Protein AF-A0A950SPH2-F1 (afdb_monomer)

Radius of gyration: 18.75 Å; Cα contacts (8 Å, |Δi|>4): 250; chains: 1; bounding box: 46×31×50 Å

Foldseek 3Di:
DDDDDQDLVVLLVVQQVVLVPDDLPDAAEDQHDQDALQSSCVPPPRSQRYWYFHFDDFVQDTATDIGDHPNHHPVNSVVVVVVCVVVVRHDPDPPCLDDPQLVQLRCWLVNVFVSQCVPCCPPHPDNTDDPLSVVCVVVVQGHPVSCHHVDNNNVVVSVVSSVVVVVVVVVVVVPDD

Structure (mmCIF, N/CA/C/O backbone):
data_AF-A0A950SPH2-F1
#
_entry.id   AF-A0A950SPH2-F1
#
loop_
_atom_site.group_PDB
_atom_site.id
_atom_site.type_symbol
_atom_site.label_atom_id
_atom_site.label_alt_id
_atom_site.label_comp_id
_atom_site.label_asym_id
_atom_site.label_entity_id
_atom_site.label_seq_id
_atom_site.pdbx_PDB_ins_code
_atom_site.Cartn_x
_atom_site.Cartn_y
_atom_site.Cartn_z
_atom_site.occupancy
_atom_site.B_iso_or_equiv
_atom_site.auth_seq_id
_atom_site.auth_comp_id
_atom_site.auth_asym_id
_atom_site.auth_atom_id
_atom_site.pdbx_PDB_model_num
ATOM 1 N N . MET A 1 1 ? -5.129 -9.807 8.102 1.00 87.94 1 MET A N 1
ATOM 2 C CA . MET A 1 1 ? -4.601 -9.046 6.952 1.00 87.94 1 MET A CA 1
ATOM 3 C C . MET A 1 1 ? -5.339 -9.491 5.705 1.00 87.94 1 MET A C 1
ATOM 5 O O . MET A 1 1 ? -5.462 -10.689 5.483 1.00 87.94 1 MET A O 1
ATOM 9 N N . GLU A 1 2 ? -5.871 -8.539 4.954 1.00 91.94 2 GLU A N 1
ATOM 10 C CA . GLU A 1 2 ? -6.575 -8.733 3.689 1.00 91.94 2 GLU A CA 1
ATOM 11 C C . GLU A 1 2 ? -5.582 -8.556 2.527 1.00 91.94 2 GLU A C 1
ATOM 13 O O . GLU A 1 2 ? -4.807 -7.600 2.516 1.00 91.94 2 GLU A O 1
ATOM 18 N N . CYS A 1 3 ? -5.580 -9.510 1.590 1.00 92.62 3 CYS A N 1
ATOM 19 C CA . CYS A 1 3 ? -4.724 -9.529 0.396 1.00 92.62 3 CYS A CA 1
ATOM 20 C C . CYS A 1 3 ? -5.463 -10.181 -0.796 1.00 92.62 3 CYS A C 1
ATOM 22 O O . CYS A 1 3 ? -4.943 -11.048 -1.497 1.00 92.62 3 CYS A O 1
ATOM 24 N N . VAL A 1 4 ? -6.743 -9.841 -0.962 1.00 92.88 4 VAL A N 1
ATOM 25 C CA . VAL A 1 4 ? -7.547 -10.188 -2.136 1.00 92.88 4 VAL A CA 1
ATOM 26 C C . VAL A 1 4 ? -7.207 -9.267 -3.313 1.00 92.88 4 VAL A C 1
ATOM 28 O O . VAL A 1 4 ? -6.399 -8.346 -3.189 1.00 92.88 4 VAL A O 1
ATOM 31 N N . ILE A 1 5 ? -7.830 -9.532 -4.465 1.00 92.25 5 ILE A N 1
ATOM 32 C CA . ILE A 1 5 ? -7.635 -8.774 -5.706 1.00 92.25 5 ILE A CA 1
ATOM 33 C C . ILE A 1 5 ? -7.753 -7.257 -5.493 1.00 92.25 5 ILE A C 1
ATOM 35 O O . ILE A 1 5 ? -8.568 -6.800 -4.690 1.00 92.25 5 ILE A O 1
ATOM 39 N N . GLU A 1 6 ? -6.950 -6.488 -6.233 1.00 92.00 6 GLU A N 1
ATOM 40 C CA . GLU A 1 6 ? -6.859 -5.025 -6.135 1.00 92.00 6 GLU A CA 1
ATOM 41 C C . GLU A 1 6 ? -8.072 -4.325 -6.777 1.00 92.00 6 GLU A C 1
ATOM 43 O O . GLU A 1 6 ? -7.969 -3.607 -7.768 1.00 92.00 6 GLU A O 1
ATOM 48 N N . ASP A 1 7 ? -9.252 -4.575 -6.210 1.00 94.00 7 ASP A N 1
ATOM 49 C CA . ASP A 1 7 ? -10.524 -3.960 -6.570 1.00 94.00 7 ASP A CA 1
ATOM 50 C C . ASP A 1 7 ? -11.207 -3.415 -5.309 1.00 94.00 7 ASP A C 1
ATOM 52 O O . ASP A 1 7 ? -11.414 -4.129 -4.322 1.00 94.00 7 ASP A O 1
ATOM 56 N N . ALA A 1 8 ? -11.576 -2.133 -5.339 1.00 92.81 8 ALA A N 1
ATOM 57 C CA . ALA A 1 8 ? -12.137 -1.454 -4.176 1.00 92.81 8 ALA A CA 1
ATOM 58 C C . ALA A 1 8 ? -13.486 -2.035 -3.729 1.00 92.81 8 ALA A C 1
ATOM 60 O O . ALA A 1 8 ? -13.747 -2.103 -2.530 1.00 92.81 8 ALA A O 1
ATOM 61 N N . ALA A 1 9 ? -14.344 -2.459 -4.662 1.00 94.00 9 ALA A N 1
ATOM 62 C CA . ALA A 1 9 ? -15.645 -3.019 -4.317 1.00 94.00 9 ALA A CA 1
ATOM 63 C C . ALA A 1 9 ? -15.490 -4.400 -3.669 1.00 94.00 9 ALA A C 1
ATOM 65 O O . ALA A 1 9 ? -16.140 -4.674 -2.657 1.00 94.00 9 ALA A O 1
ATOM 66 N N . VAL A 1 10 ? -14.593 -5.232 -4.210 1.00 95.88 10 VAL A N 1
ATOM 67 C CA . VAL A 1 10 ? -14.283 -6.555 -3.653 1.00 95.88 10 VAL A CA 1
ATOM 68 C C . VAL A 1 10 ? -13.668 -6.426 -2.259 1.00 95.88 10 VAL A C 1
ATOM 70 O O . VAL A 1 10 ? -14.148 -7.067 -1.324 1.00 95.88 10 VAL A O 1
ATOM 73 N N . LYS A 1 11 ? -12.668 -5.555 -2.074 1.00 95.75 11 LYS A N 1
ATOM 74 C CA . LYS A 1 11 ? -12.027 -5.342 -0.766 1.00 95.75 11 LYS A CA 1
ATOM 75 C C . LYS A 1 11 ? -12.982 -4.757 0.271 1.00 95.75 11 LYS A C 1
ATOM 77 O O . LYS A 1 11 ? -13.067 -5.281 1.378 1.00 95.75 11 LYS A O 1
ATOM 82 N N . SER A 1 12 ? -13.760 -3.728 -0.074 1.00 95.81 12 SER A N 1
ATOM 83 C CA . SER A 1 12 ? -14.763 -3.171 0.846 1.00 95.81 12 SER A CA 1
ATOM 84 C C . SER A 1 12 ? -15.826 -4.196 1.247 1.00 95.81 12 SER A C 1
ATOM 86 O O . SER A 1 12 ? -16.276 -4.191 2.391 1.00 95.81 12 SER A O 1
ATOM 88 N N . ALA A 1 13 ? -16.242 -5.080 0.332 1.00 95.50 13 ALA A N 1
ATOM 89 C CA . ALA A 1 13 ? -17.143 -6.178 0.674 1.00 95.50 13 ALA A CA 1
ATOM 90 C C . ALA A 1 13 ? -16.474 -7.181 1.624 1.00 95.50 13 ALA A C 1
ATOM 92 O O . ALA A 1 13 ? -17.063 -7.515 2.650 1.00 95.50 13 ALA A O 1
ATOM 93 N N . CYS A 1 14 ? -15.227 -7.563 1.335 1.00 95.81 14 CYS A N 1
ATOM 94 C CA . CYS A 1 14 ? -14.426 -8.446 2.178 1.00 95.81 14 CYS A CA 1
ATOM 95 C C . CYS A 1 14 ? -14.303 -7.910 3.613 1.00 95.81 14 CYS A C 1
ATOM 97 O O . CYS A 1 14 ? -14.499 -8.665 4.561 1.00 95.81 14 CYS A O 1
ATOM 99 N N . TYR A 1 15 ? -14.080 -6.605 3.800 1.00 96.00 15 TYR A N 1
ATOM 100 C CA . TYR A 1 15 ? -14.017 -6.018 5.142 1.00 96.00 15 TYR A CA 1
ATOM 101 C C . TYR A 1 15 ? -15.322 -6.130 5.924 1.00 96.00 15 TYR A C 1
ATOM 103 O O . TYR A 1 15 ? -15.272 -6.463 7.103 1.00 96.00 15 TYR A O 1
ATOM 111 N N . ARG A 1 16 ? -16.479 -5.916 5.286 1.00 93.75 16 ARG A N 1
ATOM 112 C CA . ARG A 1 16 ? -17.781 -6.092 5.953 1.00 93.75 16 ARG A CA 1
ATOM 113 C C . ARG A 1 16 ? -18.035 -7.546 6.342 1.00 93.75 16 ARG A C 1
ATOM 115 O O . ARG A 1 16 ? -18.593 -7.812 7.400 1.00 93.75 16 ARG A O 1
ATOM 122 N N . GLU A 1 17 ? -17.635 -8.484 5.487 1.00 95.06 17 GLU A N 1
ATOM 123 C CA . GLU A 1 17 ? -17.760 -9.916 5.769 1.00 95.06 17 GLU A CA 1
ATOM 124 C C . GLU A 1 17 ? -16.845 -10.349 6.917 1.00 95.06 17 GLU A C 1
ATOM 126 O O . GLU A 1 17 ? -17.283 -11.084 7.799 1.00 95.06 17 GLU A O 1
ATOM 131 N N . ILE A 1 18 ? -15.599 -9.863 6.937 1.00 94.50 18 ILE A N 1
ATOM 132 C CA . ILE A 1 18 ? -14.650 -10.132 8.022 1.00 94.50 18 ILE A CA 1
ATOM 133 C C . ILE A 1 18 ? -15.161 -9.526 9.331 1.00 94.50 18 ILE A C 1
ATOM 135 O O . ILE A 1 18 ? -15.207 -10.226 10.337 1.00 94.50 18 ILE A O 1
ATOM 139 N N . GLU A 1 19 ? -15.571 -8.257 9.323 1.00 94.19 19 GLU A N 1
ATOM 140 C CA . GLU A 1 19 ? -16.074 -7.543 10.503 1.00 94.19 19 GLU A CA 1
ATOM 141 C C . GLU A 1 19 ? -17.265 -8.258 11.155 1.00 94.19 19 GLU A C 1
ATOM 143 O O . GLU A 1 19 ? -17.364 -8.287 12.375 1.00 94.19 19 GLU A O 1
ATOM 148 N N . ALA A 1 20 ? -18.114 -8.922 10.365 1.00 93.38 20 ALA A N 1
ATOM 149 C CA . ALA A 1 20 ? -19.243 -9.691 10.880 1.00 93.38 20 ALA A CA 1
ATOM 150 C C . ALA A 1 20 ? -18.849 -10.965 11.658 1.00 93.38 20 ALA A C 1
ATOM 152 O O . ALA A 1 20 ? -19.703 -11.547 12.331 1.00 93.38 20 ALA A O 1
ATOM 153 N N . VAL A 1 21 ? -17.600 -11.434 11.545 1.00 96.12 21 VAL A N 1
ATOM 154 C CA . VAL A 1 21 ? -17.150 -12.709 12.136 1.00 96.12 21 VAL A CA 1
ATOM 155 C C . VAL A 1 21 ? -15.968 -12.581 13.099 1.00 96.12 21 VAL A C 1
ATOM 157 O O . VAL A 1 21 ? -15.631 -13.560 13.765 1.00 96.12 21 VAL A O 1
ATOM 160 N N . VAL A 1 22 ? -15.333 -11.410 13.192 1.00 96.19 22 VAL A N 1
ATOM 161 C CA . VAL A 1 22 ? -14.233 -11.148 14.134 1.00 96.19 22 VAL A CA 1
ATOM 162 C C . VAL A 1 22 ? -14.694 -10.254 15.287 1.00 96.19 22 VAL A C 1
ATOM 164 O O . VAL A 1 22 ? -15.629 -9.480 15.131 1.00 96.19 22 VAL A O 1
ATOM 167 N N . GLY A 1 23 ? -14.021 -10.335 16.440 1.00 94.94 23 GLY A N 1
ATOM 168 C CA . GLY A 1 23 ? -14.303 -9.456 17.583 1.00 94.94 23 GLY A CA 1
ATOM 169 C C . GLY A 1 23 ? -14.018 -7.982 17.285 1.00 94.94 23 GLY A C 1
ATOM 170 O O . GLY A 1 23 ? -13.224 -7.674 16.388 1.00 94.94 23 GLY A O 1
ATOM 171 N N . ASP A 1 24 ? -14.648 -7.080 18.041 1.00 93.00 24 ASP A N 1
ATOM 172 C CA . ASP A 1 24 ? -14.577 -5.623 17.847 1.00 93.00 24 ASP A CA 1
ATOM 173 C C . ASP A 1 24 ? -13.159 -5.062 18.048 1.00 93.00 24 ASP A C 1
ATOM 175 O O . ASP A 1 24 ? -12.792 -4.049 17.462 1.00 93.00 24 ASP A O 1
ATOM 179 N N . GLU A 1 25 ? -12.325 -5.766 18.810 1.00 90.75 25 GLU A N 1
ATOM 180 C CA . GLU A 1 25 ? -10.934 -5.414 19.103 1.00 90.75 25 GLU A CA 1
ATOM 181 C C . GLU A 1 25 ? -9.906 -5.847 18.037 1.00 90.75 25 GLU A C 1
ATOM 183 O O . GLU A 1 25 ? -8.737 -5.464 18.110 1.00 90.75 25 GLU A O 1
ATOM 188 N N . VAL A 1 26 ? -10.287 -6.662 17.046 1.00 94.75 26 VAL A N 1
ATOM 189 C CA . VAL A 1 26 ? -9.318 -7.243 16.094 1.00 94.75 26 VAL A CA 1
ATOM 190 C C . VAL A 1 26 ? -8.882 -6.212 15.044 1.00 94.75 26 VAL A C 1
ATOM 192 O O . VAL A 1 26 ? -9.692 -5.757 14.245 1.00 94.75 26 VAL A O 1
ATOM 195 N N . LEU A 1 27 ? -7.598 -5.875 14.940 1.00 94.75 27 LEU A N 1
ATOM 196 C CA . LEU A 1 27 ? -7.147 -4.950 13.889 1.00 94.75 27 LEU A CA 1
ATOM 197 C C . LEU A 1 27 ? -7.316 -5.537 12.479 1.00 94.75 27 LEU A C 1
ATOM 199 O O . LEU A 1 27 ? -7.031 -6.711 12.227 1.00 94.75 27 LEU A O 1
ATOM 203 N N . LEU A 1 28 ? -7.753 -4.697 11.539 1.00 96.19 28 LEU A N 1
ATOM 204 C CA . LEU A 1 28 ? -8.010 -5.081 10.153 1.00 96.19 28 LEU A CA 1
ATOM 205 C C . LEU A 1 28 ? -7.017 -4.394 9.217 1.00 96.19 28 LEU A C 1
ATOM 207 O O . LEU A 1 28 ? -7.131 -3.216 8.897 1.00 96.19 28 LEU A O 1
ATOM 211 N N . TRP A 1 29 ? -6.021 -5.156 8.774 1.00 94.88 29 TRP A N 1
ATOM 212 C CA . TRP A 1 29 ? -4.966 -4.658 7.891 1.00 94.88 29 TRP A CA 1
ATOM 213 C C . TRP A 1 29 ? -5.283 -4.885 6.414 1.00 94.88 29 TRP A C 1
ATOM 215 O O . TRP A 1 29 ? -5.743 -5.976 6.065 1.00 94.88 29 TRP A O 1
ATOM 225 N N . SER A 1 30 ? -4.982 -3.910 5.553 1.00 93.12 30 SER A N 1
ATOM 226 C CA . SER A 1 30 ? -4.967 -4.073 4.088 1.00 93.12 30 SER A CA 1
ATOM 227 C C . SER A 1 30 ? -3.549 -4.141 3.546 1.00 93.12 30 SER A C 1
ATOM 229 O O . SER A 1 30 ? -2.726 -3.307 3.909 1.00 93.12 30 SER A O 1
ATOM 231 N N . ALA A 1 31 ? -3.293 -5.069 2.626 1.00 89.94 31 ALA A N 1
ATOM 232 C CA . ALA A 1 31 ? -2.072 -5.108 1.822 1.00 89.94 31 ALA A CA 1
ATOM 233 C C . ALA A 1 31 ? -2.186 -4.306 0.507 1.00 89.94 31 ALA A C 1
ATOM 235 O O . ALA A 1 31 ? -1.403 -4.540 -0.409 1.00 89.94 31 ALA A O 1
ATOM 236 N N . THR A 1 32 ? -3.193 -3.433 0.370 1.00 90.06 32 THR A N 1
ATOM 237 C CA . THR A 1 32 ? -3.414 -2.637 -0.850 1.00 90.06 32 THR A CA 1
ATOM 238 C C . THR A 1 32 ? -2.213 -1.753 -1.187 1.00 90.06 32 THR A C 1
ATOM 240 O O . THR A 1 32 ? -1.577 -1.182 -0.300 1.00 90.06 32 THR A O 1
ATOM 243 N N . SER A 1 33 ? -1.928 -1.623 -2.481 1.00 86.31 33 SER A N 1
ATOM 244 C CA . SER A 1 33 ? -0.847 -0.786 -3.003 1.00 86.31 33 SER A CA 1
ATOM 245 C C . SER A 1 33 ? -1.334 0.578 -3.488 1.00 86.31 33 SER A C 1
ATOM 247 O O . SER A 1 33 ? -0.531 1.505 -3.567 1.00 86.31 33 SER A O 1
ATOM 249 N N . ASN A 1 34 ? -2.614 0.721 -3.858 1.00 85.25 34 ASN A N 1
ATOM 250 C CA . ASN A 1 34 ? -3.115 1.960 -4.467 1.00 85.25 34 ASN A CA 1
ATOM 251 C C . ASN A 1 34 ? -4.496 2.431 -3.978 1.00 85.25 34 ASN A C 1
ATOM 253 O O . ASN A 1 34 ? -4.928 3.514 -4.378 1.00 85.25 34 ASN A O 1
ATOM 257 N N . LEU A 1 35 ? -5.193 1.677 -3.121 1.00 91.12 35 LEU A N 1
ATOM 258 C CA . LEU A 1 35 ? -6.524 2.056 -2.646 1.00 91.12 35 LEU A CA 1
ATOM 259 C C . LEU A 1 35 ? -6.440 2.704 -1.257 1.00 91.12 35 LEU A C 1
ATOM 261 O O . LEU A 1 35 ? -5.931 2.098 -0.316 1.00 91.12 35 LEU A O 1
ATOM 265 N N . PRO A 1 36 ? -6.979 3.921 -1.070 1.00 91.94 36 PRO A N 1
ATOM 266 C CA . PRO A 1 36 ? -6.939 4.574 0.230 1.00 91.94 36 PRO A CA 1
ATOM 267 C C . PRO A 1 36 ? -7.833 3.839 1.235 1.00 91.94 36 PRO A C 1
ATOM 269 O O . PRO A 1 36 ? -9.001 3.556 0.943 1.00 91.94 36 PRO A O 1
ATOM 272 N N . MET A 1 37 ? -7.333 3.616 2.458 1.00 94.69 37 MET A N 1
ATOM 273 C CA . MET A 1 37 ? -8.111 2.966 3.525 1.00 94.69 37 MET A CA 1
ATOM 274 C C . MET A 1 37 ? -9.430 3.691 3.801 1.00 94.69 37 MET A C 1
ATOM 276 O O . MET A 1 37 ? -10.438 3.043 4.057 1.00 94.69 37 MET A O 1
ATOM 280 N N . THR A 1 38 ? -9.463 5.023 3.666 1.00 93.12 38 THR A N 1
ATOM 281 C CA . THR A 1 38 ? -10.690 5.832 3.768 1.00 93.12 38 THR A CA 1
ATOM 282 C C . THR A 1 38 ? -11.806 5.318 2.855 1.00 93.12 38 THR A C 1
ATOM 284 O O . THR A 1 38 ? -12.958 5.238 3.273 1.00 93.12 38 THR A O 1
ATOM 287 N N . ARG A 1 39 ? -11.476 4.920 1.618 1.00 94.38 39 ARG A N 1
ATOM 288 C CA . ARG A 1 39 ? -12.445 4.363 0.664 1.00 94.38 39 ARG A CA 1
ATOM 289 C C . ARG A 1 39 ? -12.819 2.933 1.032 1.00 94.38 39 ARG A C 1
ATOM 291 O O . ARG A 1 39 ? -13.997 2.590 1.006 1.00 94.38 39 ARG A O 1
ATOM 298 N N . LEU A 1 40 ? -11.826 2.117 1.381 1.00 95.94 40 LEU A N 1
ATOM 299 C CA . LEU A 1 40 ? -12.034 0.708 1.708 1.00 95.94 40 LEU A CA 1
ATOM 300 C C . LEU A 1 40 ? -12.924 0.535 2.949 1.00 95.94 40 LEU A C 1
ATOM 302 O O . LEU A 1 40 ? -13.832 -0.298 2.935 1.00 95.94 40 LEU A O 1
ATOM 306 N N . ALA A 1 41 ? -12.711 1.373 3.967 1.00 95.75 41 ALA A N 1
ATOM 307 C CA . ALA A 1 41 ? -13.393 1.333 5.256 1.00 95.75 41 ALA A CA 1
ATOM 308 C C . ALA A 1 41 ? -14.722 2.105 5.302 1.00 95.75 41 ALA A C 1
ATOM 310 O O . ALA A 1 41 ? -15.415 2.062 6.315 1.00 95.75 41 ALA A O 1
ATOM 311 N N . ALA A 1 42 ? -15.115 2.802 4.230 1.00 93.88 42 ALA A N 1
ATOM 312 C CA . ALA A 1 42 ? -16.290 3.681 4.232 1.00 93.88 42 ALA A CA 1
ATOM 313 C C . ALA A 1 42 ? -17.604 2.976 4.631 1.00 93.88 42 ALA A C 1
ATOM 315 O O . ALA A 1 42 ? -18.516 3.618 5.147 1.00 93.88 42 ALA A O 1
ATOM 316 N N . GLY A 1 43 ? -17.704 1.666 4.380 1.00 92.56 43 GLY A N 1
ATOM 317 C CA . GLY A 1 43 ? -18.873 0.844 4.705 1.00 92.56 43 GLY A CA 1
ATOM 318 C C . GLY A 1 43 ? -18.719 -0.061 5.930 1.00 92.56 43 GLY A C 1
ATOM 319 O O . GLY A 1 43 ? -19.568 -0.931 6.103 1.00 92.56 43 GLY A O 1
ATOM 320 N N . MET A 1 44 ? -17.645 0.086 6.710 1.00 95.38 44 MET A N 1
ATOM 321 C CA . MET A 1 44 ? -17.419 -0.682 7.941 1.00 95.38 44 MET A CA 1
ATOM 322 C C . MET A 1 44 ? -18.211 -0.085 9.112 1.00 95.38 44 MET A C 1
ATOM 324 O O . MET A 1 44 ? -18.428 1.129 9.167 1.00 95.38 44 MET A O 1
ATOM 328 N N . ALA A 1 45 ? -18.618 -0.928 10.059 1.00 94.75 45 ALA A N 1
ATOM 329 C CA . ALA A 1 45 ? -19.207 -0.506 11.326 1.00 94.75 45 ALA A CA 1
ATOM 330 C C . ALA A 1 45 ? -18.161 0.170 12.230 1.00 94.75 45 ALA A C 1
ATOM 332 O O . ALA A 1 45 ? -18.447 1.210 12.826 1.00 94.75 45 ALA A O 1
ATOM 333 N N . HIS A 1 46 ? -16.941 -0.369 12.239 1.00 95.81 46 HIS A N 1
ATOM 334 C CA . HIS A 1 46 ? -15.802 0.046 13.054 1.00 95.81 46 HIS A CA 1
ATOM 335 C C . HIS A 1 46 ? -14.579 0.354 12.171 1.00 95.81 46 HIS A C 1
ATOM 337 O O . HIS A 1 46 ? -13.600 -0.394 12.150 1.00 95.81 46 HIS A O 1
ATOM 343 N N . PRO A 1 47 ? -14.589 1.438 11.378 1.00 96.44 47 PRO A N 1
ATOM 344 C CA . PRO A 1 47 ? -13.459 1.783 10.512 1.00 96.44 47 PRO A CA 1
ATOM 345 C C . PRO A 1 47 ? -12.204 2.246 11.275 1.00 96.44 47 PRO A C 1
ATOM 347 O O . PRO A 1 47 ? -11.114 2.251 10.709 1.00 96.44 47 PRO A O 1
ATOM 350 N N . GLU A 1 48 ? -12.320 2.610 12.553 1.00 97.31 48 GLU A N 1
ATOM 351 C CA . GLU A 1 48 ? -11.216 3.082 13.400 1.00 97.31 48 GLU A CA 1
ATOM 352 C C . GLU A 1 48 ? -10.099 2.056 13.640 1.00 97.31 48 GLU A C 1
ATOM 354 O O . GLU A 1 48 ? -8.956 2.429 13.910 1.00 97.31 48 GLU A O 1
ATOM 359 N N . ARG A 1 49 ? -10.411 0.770 13.479 1.00 95.94 49 ARG A N 1
ATOM 360 C CA . ARG A 1 49 ? -9.504 -0.387 13.625 1.00 95.94 49 ARG A CA 1
ATOM 361 C C . ARG A 1 49 ? -8.919 -0.881 12.304 1.00 95.94 49 ARG A C 1
ATOM 363 O O . ARG A 1 49 ? -8.236 -1.907 12.279 1.00 95.94 49 ARG A O 1
ATOM 370 N N . ALA A 1 50 ? -9.201 -0.182 11.207 1.00 96.81 50 ALA A N 1
ATOM 371 C CA . ALA A 1 50 ? -8.739 -0.548 9.880 1.00 96.81 50 ALA A CA 1
ATOM 372 C C . ALA A 1 50 ? -7.569 0.342 9.435 1.00 96.81 50 ALA A C 1
ATOM 374 O O . ALA A 1 50 ? -7.619 1.562 9.599 1.00 96.81 50 ALA A O 1
ATOM 375 N N . VAL A 1 51 ? -6.510 -0.248 8.878 1.00 94.56 51 VAL A N 1
ATOM 376 C CA . VAL A 1 51 ? -5.285 0.466 8.469 1.00 94.56 51 VAL A CA 1
ATOM 377 C C . VAL A 1 51 ? -4.608 -0.247 7.296 1.00 94.56 51 VAL A C 1
ATOM 379 O O . VAL A 1 51 ? -4.697 -1.471 7.175 1.00 94.56 51 VAL A O 1
ATOM 382 N N . VAL A 1 52 ? -3.927 0.489 6.417 1.00 93.00 52 VAL A N 1
ATOM 383 C CA . VAL A 1 52 ? -3.070 -0.143 5.402 1.00 93.00 52 VAL A CA 1
ATOM 384 C C . VAL A 1 52 ? -1.744 -0.523 6.041 1.00 93.00 52 VAL A C 1
ATOM 386 O O . VAL A 1 52 ? -1.116 0.294 6.709 1.00 93.00 52 VAL A O 1
ATOM 389 N N . VAL A 1 53 ? -1.322 -1.757 5.794 1.00 88.69 53 VAL A N 1
ATOM 390 C CA . VAL A 1 53 ? -0.005 -2.291 6.127 1.00 88.69 53 VAL A CA 1
ATOM 391 C C . VAL A 1 53 ? 0.561 -2.839 4.825 1.00 88.69 53 VAL A C 1
ATOM 393 O O . VAL A 1 53 ? 0.325 -3.991 4.463 1.00 88.69 53 VAL A O 1
ATOM 396 N N . HIS A 1 54 ? 1.235 -1.970 4.079 1.00 85.69 54 HIS A N 1
ATOM 397 C CA . HIS A 1 54 ? 1.709 -2.240 2.730 1.00 85.69 54 HIS A CA 1
ATOM 398 C C . HIS A 1 54 ? 3.173 -2.701 2.778 1.00 85.69 54 HIS A C 1
ATOM 400 O O . HIS A 1 54 ? 4.069 -1.896 3.046 1.00 85.69 54 HIS A O 1
ATOM 406 N N . PRO A 1 55 ? 3.451 -4.000 2.558 1.00 74.62 55 PRO A N 1
ATOM 407 C CA . PRO A 1 55 ? 4.818 -4.486 2.477 1.00 74.62 55 PRO A CA 1
ATOM 408 C C . PRO A 1 55 ? 5.432 -4.041 1.148 1.00 74.62 55 PRO A C 1
ATOM 410 O O . PRO A 1 55 ? 5.075 -4.547 0.085 1.00 74.62 55 PRO A O 1
ATOM 413 N N . VAL A 1 56 ? 6.390 -3.120 1.205 1.00 68.44 56 VAL A N 1
ATOM 414 C CA . VAL A 1 56 ? 7.159 -2.712 0.031 1.00 68.44 56 VAL A CA 1
ATOM 415 C C . VAL A 1 56 ? 8.341 -3.658 -0.102 1.00 68.44 56 VAL A C 1
ATOM 417 O O . VAL A 1 56 ? 9.311 -3.587 0.653 1.00 68.44 56 VAL A O 1
ATOM 420 N N . GLN A 1 57 ? 8.248 -4.562 -1.074 1.00 58.81 57 GLN A N 1
ATOM 421 C CA . GLN A 1 57 ? 9.337 -5.457 -1.444 1.00 58.81 57 GLN A CA 1
ATOM 422 C C . GLN A 1 57 ? 9.971 -4.967 -2.742 1.00 58.81 57 GLN A C 1
ATOM 424 O O . GLN A 1 57 ? 9.487 -5.244 -3.838 1.00 58.81 57 GLN A O 1
ATOM 429 N N . THR A 1 58 ? 11.089 -4.257 -2.623 1.00 57.03 58 THR A N 1
ATOM 430 C CA . THR A 1 58 ? 12.032 -4.141 -3.743 1.00 57.03 58 THR A CA 1
ATOM 431 C C . THR A 1 58 ? 13.181 -5.115 -3.508 1.00 57.03 58 THR A C 1
ATOM 433 O O . THR A 1 58 ? 13.382 -5.579 -2.388 1.00 57.03 58 THR A O 1
ATOM 436 N N . GLN A 1 59 ? 13.962 -5.427 -4.546 1.00 44.66 59 GLN A N 1
ATOM 437 C CA . GLN A 1 59 ? 15.089 -6.374 -4.457 1.00 44.66 59 GLN A CA 1
ATOM 438 C C . GLN A 1 59 ? 16.126 -6.032 -3.365 1.00 44.66 59 GLN A C 1
ATOM 440 O O . GLN A 1 59 ? 16.991 -6.850 -3.068 1.00 44.66 59 GLN A O 1
ATOM 445 N N . LEU A 1 60 ? 16.049 -4.835 -2.781 1.00 50.09 60 LEU A N 1
ATOM 446 C CA . LEU A 1 60 ? 17.033 -4.280 -1.861 1.00 50.09 60 LEU A CA 1
ATOM 447 C C . LEU A 1 60 ? 16.453 -3.714 -0.568 1.00 50.09 60 LEU A C 1
ATOM 449 O O . LEU A 1 60 ? 17.175 -3.578 0.416 1.00 50.09 60 LEU A O 1
ATOM 453 N N . ILE A 1 61 ? 15.179 -3.329 -0.583 1.00 53.22 61 ILE A N 1
ATOM 454 C CA . ILE A 1 61 ? 14.528 -2.658 0.533 1.00 53.22 61 ILE A CA 1
ATOM 455 C C . ILE A 1 61 ? 13.275 -3.451 0.879 1.00 53.22 61 ILE A C 1
ATOM 457 O O . ILE A 1 61 ? 12.388 -3.608 0.036 1.00 53.22 61 ILE A O 1
ATOM 461 N N . ILE A 1 62 ? 13.224 -3.910 2.128 1.00 57.72 62 ILE A N 1
ATOM 462 C CA . ILE A 1 62 ? 12.032 -4.462 2.763 1.00 57.72 62 ILE A CA 1
ATOM 463 C C . ILE A 1 62 ? 11.659 -3.480 3.869 1.00 57.72 62 ILE A C 1
ATOM 465 O O . ILE A 1 62 ? 12.361 -3.37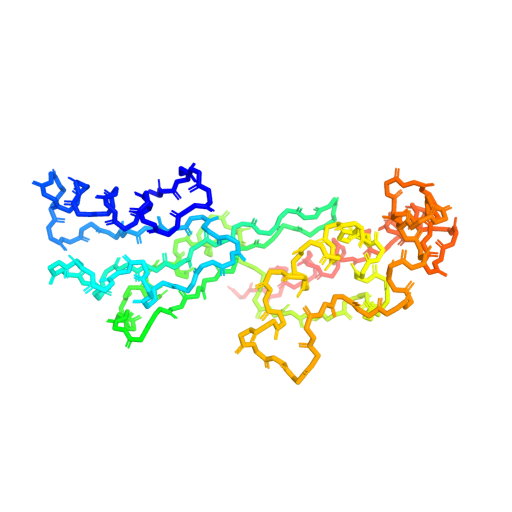9 4.872 1.00 57.72 62 ILE A O 1
ATOM 469 N N . PHE A 1 63 ? 10.584 -2.729 3.662 1.00 67.19 63 PHE A N 1
ATOM 470 C CA . PHE A 1 63 ? 9.922 -1.999 4.738 1.00 67.19 63 PHE A CA 1
ATOM 471 C C . PHE A 1 63 ? 8.420 -2.201 4.632 1.00 67.19 63 PHE A C 1
ATOM 473 O O . PHE A 1 63 ? 7.890 -2.580 3.585 1.00 67.19 63 PHE A O 1
ATOM 480 N N . VAL A 1 64 ? 7.736 -1.929 5.731 1.00 72.12 64 VAL A N 1
ATOM 481 C CA . VAL A 1 64 ? 6.282 -1.887 5.778 1.00 72.12 64 VAL A CA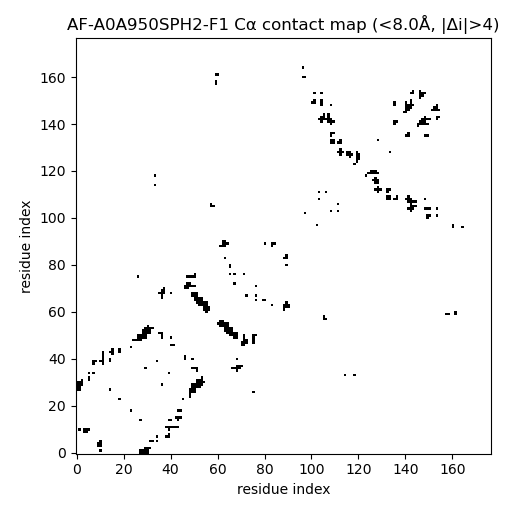 1
ATOM 482 C C . VAL A 1 64 ? 5.841 -0.437 5.895 1.00 72.12 64 VAL A C 1
ATOM 484 O O . VAL A 1 64 ? 6.292 0.295 6.774 1.00 72.12 64 VAL A O 1
ATOM 487 N N . GLU A 1 65 ? 4.981 -0.012 4.982 1.00 80.94 65 GLU A N 1
ATOM 488 C CA . GLU A 1 65 ? 4.311 1.277 5.054 1.00 80.94 65 GLU A CA 1
ATOM 489 C C . GLU A 1 65 ? 3.008 1.120 5.844 1.00 80.94 65 GLU A C 1
ATOM 491 O O . GLU A 1 65 ? 2.165 0.288 5.503 1.00 80.94 65 GLU A O 1
ATOM 496 N N . VAL A 1 66 ? 2.835 1.919 6.898 1.00 84.50 66 VAL A N 1
ATOM 497 C CA . VAL A 1 66 ? 1.591 1.975 7.676 1.00 84.50 66 VAL A CA 1
ATOM 498 C C . VAL A 1 66 ? 0.848 3.252 7.300 1.00 84.50 66 VAL A C 1
ATOM 500 O O . VAL A 1 66 ? 1.298 4.349 7.630 1.00 84.50 66 VAL A O 1
ATOM 503 N N . VAL A 1 67 ? -0.288 3.120 6.611 1.00 87.12 67 VAL A N 1
ATOM 504 C CA . VAL A 1 67 ? -1.071 4.268 6.122 1.00 87.12 67 VAL A CA 1
ATOM 505 C C . VAL A 1 67 ? -2.444 4.289 6.781 1.00 87.12 67 VAL A C 1
ATOM 507 O O . VAL A 1 67 ? -3.274 3.397 6.581 1.00 87.12 67 VAL A O 1
ATOM 510 N N . ALA A 1 68 ? -2.686 5.335 7.568 1.00 89.25 68 ALA A N 1
ATOM 511 C CA . ALA A 1 68 ? -3.969 5.588 8.208 1.00 89.25 68 ALA A CA 1
ATOM 512 C C . ALA A 1 68 ? -5.008 6.102 7.197 1.00 89.25 68 ALA A C 1
ATOM 514 O O . ALA A 1 68 ? -4.708 6.932 6.338 1.00 89.25 68 ALA A O 1
ATOM 515 N N . GLY A 1 69 ? -6.247 5.625 7.320 1.00 89.69 69 GLY A N 1
ATOM 516 C CA . GLY A 1 69 ? -7.409 6.269 6.713 1.00 89.69 69 GLY A CA 1
ATOM 517 C C . GLY A 1 69 ? -7.923 7.415 7.584 1.00 89.69 69 GLY A C 1
ATOM 518 O O . GLY A 1 69 ? -7.531 7.563 8.736 1.00 89.69 69 GLY A O 1
ATOM 519 N N . GLU A 1 70 ? -8.866 8.192 7.054 1.00 93.31 70 GLU A N 1
ATOM 520 C CA . GLU A 1 70 ? -9.436 9.371 7.732 1.00 93.31 70 GLU A CA 1
ATOM 521 C C . GLU A 1 70 ? -10.039 9.051 9.109 1.00 93.31 70 GLU A C 1
ATOM 523 O O . GLU A 1 70 ? -10.005 9.880 10.014 1.00 93.31 70 GLU A O 1
ATOM 528 N N . ARG A 1 71 ? -10.593 7.844 9.270 1.00 95.19 71 ARG A N 1
ATOM 529 C CA . ARG A 1 71 ? -11.233 7.396 10.514 1.00 95.19 71 ARG A CA 1
ATOM 530 C C . ARG A 1 71 ? -10.369 6.464 11.359 1.00 95.19 71 ARG A C 1
ATOM 532 O O . ARG A 1 71 ? -10.808 6.113 12.447 1.00 95.19 71 ARG A O 1
ATOM 539 N N . THR A 1 72 ? -9.191 6.057 10.884 1.00 96.25 72 THR A N 1
ATOM 540 C CA . THR A 1 72 ? -8.287 5.163 11.625 1.00 96.25 72 THR A CA 1
ATOM 541 C C . THR A 1 72 ? -7.841 5.837 12.924 1.00 96.25 72 THR A C 1
ATOM 543 O O . THR A 1 72 ? -7.420 6.992 12.907 1.00 96.25 72 THR A O 1
ATOM 546 N N . SER A 1 73 ? -7.921 5.132 14.055 1.00 93.88 73 SER A N 1
ATOM 547 C CA . SER A 1 73 ? -7.507 5.684 15.347 1.00 93.88 73 SER A CA 1
ATOM 548 C C . SER A 1 73 ? -5.984 5.719 15.499 1.00 93.88 73 SER A C 1
ATOM 550 O O . SER A 1 73 ? -5.258 4.874 14.966 1.00 93.88 73 SER A O 1
ATOM 552 N N . GLU A 1 74 ? -5.487 6.667 16.296 1.00 91.19 74 GLU A N 1
ATOM 553 C CA . GLU A 1 74 ? -4.067 6.726 16.672 1.00 91.19 74 GLU A CA 1
ATOM 554 C C . GLU A 1 74 ? -3.614 5.457 17.413 1.00 91.19 74 GLU A C 1
ATOM 556 O O . GLU A 1 74 ? -2.476 5.011 17.251 1.00 91.19 74 GLU A O 1
ATOM 561 N N . GLU A 1 75 ? -4.510 4.838 18.187 1.00 91.06 75 GLU A N 1
ATOM 562 C CA . GLU A 1 75 ? -4.260 3.569 18.876 1.00 91.06 75 GLU A CA 1
ATOM 563 C C . GLU A 1 75 ? -3.974 2.439 17.878 1.00 91.06 75 GLU A C 1
ATOM 565 O O . GLU A 1 75 ? -2.965 1.745 18.009 1.00 91.06 75 GLU A O 1
ATOM 570 N N . THR A 1 76 ? -4.792 2.309 16.829 1.00 92.12 76 THR A N 1
ATOM 571 C CA . THR A 1 76 ? -4.591 1.326 15.754 1.00 92.12 76 THR A CA 1
ATOM 572 C C . THR A 1 76 ? -3.235 1.500 15.079 1.00 92.12 76 THR A C 1
ATOM 574 O O . THR A 1 76 ? -2.518 0.516 14.876 1.00 92.12 76 THR A O 1
ATOM 577 N N . VAL A 1 77 ? -2.854 2.742 14.761 1.00 85.62 77 VAL A N 1
ATOM 578 C CA . VAL A 1 77 ? -1.542 3.047 14.168 1.00 85.62 77 VAL A CA 1
ATOM 579 C C . VAL A 1 77 ? -0.420 2.674 15.134 1.00 85.62 77 VAL A C 1
ATOM 581 O O . VAL A 1 77 ? 0.533 2.013 14.734 1.00 85.62 77 VAL A O 1
ATOM 584 N N . THR A 1 78 ? -0.551 3.029 16.412 1.00 83.25 78 THR A N 1
ATOM 585 C CA . THR A 1 78 ? 0.467 2.763 17.439 1.00 83.25 78 THR A CA 1
ATOM 586 C C . THR A 1 78 ? 0.690 1.266 17.649 1.00 83.25 78 THR A C 1
ATOM 588 O O . THR A 1 78 ? 1.834 0.811 17.657 1.00 83.25 78 THR A O 1
ATOM 591 N N . ILE A 1 79 ? -0.386 0.483 17.781 1.00 86.75 79 ILE A N 1
ATOM 592 C CA . ILE A 1 79 ? -0.306 -0.977 17.935 1.00 86.75 79 ILE A CA 1
ATOM 593 C C . ILE A 1 79 ? 0.311 -1.609 16.683 1.00 86.75 79 ILE A C 1
ATOM 595 O O . ILE A 1 79 ? 1.170 -2.482 16.798 1.00 86.75 79 ILE A O 1
ATOM 599 N N . THR A 1 80 ? -0.091 -1.147 15.497 1.00 87.19 80 THR A N 1
ATOM 600 C CA . THR A 1 80 ? 0.428 -1.652 14.219 1.00 87.19 80 THR A CA 1
ATOM 601 C C . THR A 1 80 ? 1.920 -1.367 14.072 1.00 87.19 80 THR A C 1
ATOM 603 O O . THR A 1 80 ? 2.686 -2.290 13.819 1.00 87.19 80 THR A O 1
ATOM 606 N N . MET A 1 81 ? 2.351 -0.126 14.316 1.00 79.12 81 MET A N 1
ATOM 607 C CA . MET A 1 81 ? 3.764 0.265 14.292 1.00 79.12 81 MET A CA 1
ATOM 608 C C . MET A 1 81 ? 4.595 -0.556 15.277 1.00 79.12 81 MET A C 1
ATOM 610 O O . MET A 1 81 ? 5.648 -1.063 14.910 1.00 79.12 81 MET A O 1
ATOM 614 N N . ARG A 1 82 ? 4.096 -0.758 16.503 1.00 79.12 82 ARG A N 1
ATOM 615 C CA . ARG A 1 82 ? 4.776 -1.590 17.502 1.00 79.12 82 ARG A CA 1
ATOM 616 C C . ARG A 1 82 ? 4.936 -3.036 17.031 1.00 79.12 82 ARG A C 1
ATOM 618 O O . ARG A 1 82 ? 6.005 -3.607 17.195 1.00 79.12 82 ARG A O 1
ATOM 625 N N . LEU A 1 83 ? 3.897 -3.619 16.434 1.00 82.19 83 LEU A N 1
ATOM 626 C CA . LEU A 1 83 ? 3.962 -4.984 15.914 1.00 82.19 83 LEU A CA 1
ATOM 627 C C . LEU A 1 83 ? 4.931 -5.097 14.722 1.00 82.19 83 LEU A C 1
ATOM 629 O O . LEU A 1 83 ? 5.639 -6.094 14.608 1.00 82.19 83 LEU A O 1
ATOM 633 N N . CYS A 1 84 ? 5.000 -4.078 13.861 1.00 74.94 84 CYS A N 1
ATOM 634 C CA . CYS A 1 84 ? 5.977 -4.013 12.774 1.00 74.94 84 CYS A CA 1
ATOM 635 C C . CYS A 1 84 ? 7.421 -3.857 13.289 1.00 74.94 84 CYS A C 1
ATOM 637 O O . CYS A 1 84 ? 8.325 -4.485 12.725 1.00 74.94 84 CYS A O 1
ATOM 639 N N . ASP A 1 85 ? 7.626 -3.083 14.362 1.00 67.75 85 ASP A N 1
ATOM 640 C CA . ASP A 1 85 ? 8.922 -2.904 15.034 1.00 67.75 85 ASP A CA 1
ATOM 641 C C . ASP A 1 85 ? 9.385 -4.217 15.683 1.00 67.75 85 ASP A C 1
ATOM 643 O O . ASP A 1 85 ? 10.506 -4.660 15.439 1.00 67.75 85 ASP A O 1
ATOM 647 N N . ASP A 1 86 ? 8.502 -4.889 16.433 1.00 69.12 86 ASP A N 1
ATOM 648 C CA . ASP A 1 86 ? 8.777 -6.193 17.055 1.00 69.12 86 ASP A CA 1
ATOM 649 C C . ASP A 1 86 ? 9.093 -7.268 15.995 1.00 69.12 86 ASP A C 1
ATOM 651 O O . ASP A 1 86 ? 9.919 -8.155 16.218 1.00 69.12 86 ASP A O 1
ATOM 655 N N . ALA A 1 87 ? 8.473 -7.175 14.814 1.00 64.81 87 ALA A N 1
ATOM 656 C CA . ALA A 1 87 ? 8.755 -8.041 13.672 1.00 64.81 87 ALA A CA 1
ATOM 657 C C . ALA A 1 87 ? 10.039 -7.660 12.899 1.00 64.81 87 ALA A C 1
ATOM 659 O O . ALA A 1 87 ? 10.359 -8.328 11.917 1.00 64.81 87 ALA A O 1
ATOM 660 N N . GLN A 1 88 ? 10.769 -6.612 13.314 1.00 59.09 88 GLN A N 1
ATOM 661 C CA . GLN A 1 88 ? 11.939 -6.041 12.622 1.00 59.09 88 GLN A CA 1
ATOM 662 C C . GLN A 1 88 ? 11.654 -5.634 11.164 1.00 59.09 88 GLN A C 1
ATOM 664 O O . GLN A 1 88 ? 12.524 -5.696 10.296 1.00 59.09 88 GLN A O 1
ATOM 669 N N . 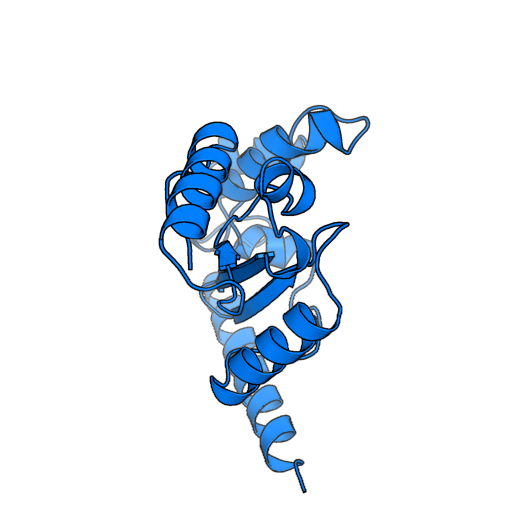THR A 1 89 ? 10.414 -5.231 10.874 1.00 54.56 89 THR A N 1
ATOM 670 C CA . THR A 1 89 ? 9.954 -4.899 9.511 1.00 54.56 89 THR A CA 1
ATOM 671 C C . THR A 1 89 ? 9.777 -3.400 9.258 1.00 54.56 89 THR A C 1
ATOM 673 O O . THR A 1 89 ? 9.505 -2.996 8.123 1.00 54.56 89 THR A O 1
ATOM 676 N N . THR A 1 90 ? 9.958 -2.557 10.278 1.00 46.88 90 THR A N 1
ATOM 677 C CA . THR A 1 90 ? 9.835 -1.102 10.142 1.00 46.88 90 THR A CA 1
ATOM 678 C C . THR A 1 90 ? 11.193 -0.453 9.900 1.00 46.88 90 THR A C 1
ATOM 680 O O . THR A 1 90 ? 12.074 -0.475 10.755 1.00 46.88 90 THR A O 1
ATOM 683 N N . LEU A 1 91 ? 11.351 0.210 8.755 1.00 47.66 91 LEU A N 1
ATOM 684 C CA . LEU A 1 91 ? 12.478 1.109 8.507 1.00 47.66 91 LEU A CA 1
ATOM 685 C C . LEU A 1 91 ? 12.016 2.534 8.824 1.00 47.66 91 LEU A C 1
ATOM 687 O O . LEU A 1 91 ? 11.176 3.109 8.136 1.00 47.66 91 LEU A O 1
ATOM 691 N N . ARG A 1 92 ? 12.534 3.083 9.925 1.00 38.78 92 ARG A N 1
ATOM 692 C CA . ARG A 1 92 ? 11.998 4.264 10.621 1.00 38.78 92 ARG A CA 1
ATOM 693 C C . ARG A 1 92 ? 12.289 5.622 9.959 1.00 38.78 92 ARG A C 1
ATOM 695 O O . ARG A 1 92 ? 12.035 6.662 10.556 1.00 38.78 92 ARG A O 1
ATOM 702 N N . ALA A 1 93 ? 12.793 5.642 8.731 1.00 35.59 93 ALA A N 1
ATOM 703 C CA . ALA A 1 93 ? 12.913 6.849 7.923 1.00 35.59 93 ALA A CA 1
ATOM 704 C C . ALA A 1 93 ? 13.154 6.464 6.462 1.00 35.59 93 ALA A C 1
ATOM 706 O O . ALA A 1 93 ? 14.086 5.720 6.157 1.00 35.59 93 ALA A O 1
ATOM 707 N N . PHE A 1 94 ? 12.358 7.023 5.548 1.00 40.34 94 PHE A N 1
ATOM 708 C CA . PHE A 1 94 ? 12.663 7.023 4.121 1.00 40.34 94 PHE A CA 1
ATOM 709 C C . PHE A 1 94 ? 13.863 7.953 3.896 1.00 40.34 94 PHE A C 1
ATOM 711 O O . PHE A 1 94 ? 13.711 9.124 3.560 1.00 40.34 94 PHE A O 1
ATOM 718 N N . VAL A 1 95 ? 15.076 7.466 4.155 1.00 42.22 95 VAL A N 1
ATOM 719 C CA . VAL A 1 95 ? 16.287 8.116 3.654 1.00 42.22 95 VAL A CA 1
ATOM 720 C C . VAL A 1 95 ? 16.400 7.672 2.198 1.00 42.22 95 VAL A C 1
ATOM 722 O O . VAL A 1 95 ? 16.626 6.482 1.967 1.00 42.22 95 VAL A O 1
ATOM 725 N N . PRO A 1 96 ? 16.215 8.551 1.194 1.00 48.19 96 PRO A N 1
ATOM 726 C CA . PRO A 1 96 ? 16.427 8.157 -0.189 1.00 48.19 96 PRO A CA 1
ATOM 727 C C . PRO A 1 96 ? 17.923 7.886 -0.388 1.00 48.19 96 PRO A C 1
ATOM 729 O O . PRO A 1 96 ? 18.711 8.783 -0.671 1.00 48.19 96 PRO A O 1
ATOM 732 N N . VAL A 1 97 ? 18.323 6.627 -0.205 1.00 54.19 97 VAL A N 1
ATOM 733 C CA . VAL A 1 97 ? 19.665 6.126 -0.545 1.00 54.19 97 VAL A CA 1
ATOM 734 C C . VAL A 1 97 ? 19.863 6.116 -2.066 1.00 54.19 97 VAL A C 1
ATOM 736 O O . VAL A 1 97 ? 20.988 6.165 -2.560 1.00 54.19 97 VAL A O 1
ATOM 739 N N . PHE A 1 98 ? 18.756 6.132 -2.808 1.00 61.91 98 PHE A N 1
ATOM 740 C CA . PHE A 1 98 ? 18.697 6.194 -4.259 1.00 61.91 98 PHE A CA 1
ATOM 741 C C . PHE A 1 98 ? 18.139 7.548 -4.703 1.00 61.91 98 PHE A C 1
ATOM 743 O O . PHE A 1 98 ? 17.170 8.054 -4.133 1.00 61.91 98 PHE A O 1
ATOM 750 N N . GLY A 1 99 ? 18.717 8.123 -5.760 1.00 66.06 99 GLY A N 1
ATOM 751 C CA . GLY A 1 99 ? 18.122 9.278 -6.427 1.00 66.06 99 GLY A CA 1
ATOM 752 C C . GLY A 1 99 ? 16.747 8.931 -7.022 1.00 66.06 99 GLY A C 1
ATOM 753 O O . GLY A 1 99 ? 16.484 7.765 -7.326 1.00 66.06 99 GLY A O 1
ATOM 754 N N . PRO A 1 100 ? 15.868 9.921 -7.256 1.00 69.19 100 PRO A N 1
ATOM 755 C CA . PRO A 1 100 ? 14.494 9.678 -7.702 1.00 69.19 100 PRO A CA 1
ATOM 756 C C . PRO A 1 100 ? 14.416 8.866 -9.003 1.00 69.19 100 PRO A C 1
ATOM 758 O O . PRO A 1 100 ? 13.586 7.973 -9.111 1.00 69.19 100 PRO A O 1
ATOM 761 N N . LEU A 1 101 ? 15.319 9.092 -9.963 1.00 81.38 101 LEU A N 1
ATOM 762 C CA . LEU A 1 101 ? 15.358 8.310 -11.207 1.00 81.38 101 LEU A CA 1
ATOM 763 C C . LEU A 1 101 ? 15.834 6.867 -10.988 1.00 81.38 101 LEU A C 1
ATOM 765 O O . LEU A 1 101 ? 15.347 5.943 -11.628 1.00 81.38 101 LEU A O 1
ATOM 769 N N . GLN A 1 102 ? 16.735 6.644 -10.035 1.00 74.56 102 GLN A N 1
ATOM 770 C CA . GLN A 1 102 ? 17.194 5.296 -9.699 1.00 74.56 102 GLN A CA 1
ATOM 771 C C . GLN A 1 102 ? 16.092 4.494 -9.003 1.00 74.56 102 GLN A C 1
ATOM 773 O O . GLN A 1 102 ? 15.929 3.310 -9.274 1.00 74.56 102 GLN A O 1
ATOM 778 N N . MET A 1 103 ? 15.279 5.153 -8.170 1.00 74.50 103 MET A N 1
ATOM 779 C CA . MET A 1 103 ? 14.072 4.539 -7.613 1.00 74.50 103 MET A CA 1
ATOM 780 C C . MET A 1 103 ? 13.109 4.108 -8.721 1.00 74.50 103 MET A C 1
ATOM 782 O O . MET A 1 103 ? 12.556 3.014 -8.652 1.00 74.50 103 MET A O 1
ATOM 786 N N . THR A 1 104 ? 12.947 4.915 -9.776 1.00 79.62 104 THR A N 1
ATOM 787 C CA . THR A 1 104 ? 12.105 4.514 -10.914 1.00 79.62 104 THR A CA 1
ATOM 788 C C . THR A 1 104 ? 12.659 3.315 -11.684 1.00 79.62 104 THR A C 1
ATOM 790 O O . THR A 1 104 ? 11.869 2.490 -12.140 1.00 79.62 104 THR A O 1
ATOM 793 N N . ASP A 1 105 ? 13.985 3.182 -11.794 1.00 83.38 105 ASP A N 1
ATOM 794 C CA . ASP A 1 105 ? 14.635 2.016 -12.409 1.00 83.38 105 ASP A CA 1
ATOM 795 C C . ASP A 1 105 ? 14.470 0.758 -11.539 1.00 83.38 105 ASP A C 1
ATOM 797 O O . ASP A 1 105 ? 14.309 -0.342 -12.067 1.00 83.38 105 ASP A O 1
ATOM 801 N N . LEU A 1 106 ? 14.484 0.910 -10.209 1.00 79.69 106 LEU A N 1
ATOM 802 C CA . LEU A 1 106 ? 14.294 -0.187 -9.256 1.00 79.69 106 LEU A CA 1
ATOM 803 C C . LEU A 1 106 ? 12.843 -0.690 -9.217 1.00 79.69 106 LEU A C 1
ATOM 805 O O . LEU A 1 106 ? 12.615 -1.896 -9.200 1.00 79.69 106 LEU A O 1
ATOM 809 N N . ILE A 1 107 ? 11.868 0.226 -9.218 1.00 81.44 107 ILE A N 1
ATOM 810 C CA . ILE A 1 107 ? 10.429 -0.096 -9.280 1.00 81.44 107 ILE A CA 1
ATOM 811 C C . ILE A 1 107 ? 10.073 -0.742 -10.629 1.00 81.44 107 ILE A C 1
ATOM 813 O O . ILE A 1 107 ? 9.235 -1.643 -10.709 1.00 81.44 107 ILE A O 1
ATOM 817 N N . GLY A 1 108 ? 10.725 -0.272 -11.691 1.00 86.50 108 GLY A N 1
ATOM 818 C CA . GLY A 1 108 ? 10.452 -0.644 -13.067 1.00 86.50 108 GLY A CA 1
ATOM 819 C C . GLY A 1 108 ? 9.517 0.347 -13.754 1.00 86.50 108 GLY A C 1
ATOM 820 O O . GLY A 1 108 ? 8.500 0.780 -13.209 1.00 86.50 108 GLY A O 1
ATOM 821 N N . HIS A 1 109 ? 9.875 0.736 -14.976 1.00 89.06 109 HIS A N 1
ATOM 822 C CA . HIS A 1 109 ? 9.187 1.819 -15.688 1.00 89.06 109 HIS A CA 1
ATOM 823 C C . HIS A 1 109 ? 7.784 1.459 -16.174 1.00 89.06 109 HIS A C 1
ATOM 825 O O . HIS A 1 109 ? 6.935 2.338 -16.294 1.00 89.06 109 HIS A O 1
ATOM 831 N N . ASP A 1 110 ? 7.522 0.186 -16.438 1.00 89.75 110 ASP A N 1
ATOM 832 C CA . ASP A 1 110 ? 6.191 -0.314 -16.776 1.00 89.75 110 ASP A CA 1
ATOM 833 C C . ASP A 1 110 ? 5.267 -0.305 -15.558 1.00 89.75 110 ASP A C 1
ATOM 835 O O . ASP A 1 110 ? 4.167 0.230 -15.649 1.00 89.75 110 ASP A O 1
ATOM 839 N N . THR A 1 111 ? 5.748 -0.765 -14.402 1.00 86.38 111 THR A N 1
ATOM 840 C CA . THR A 1 111 ? 5.029 -0.647 -13.127 1.00 86.38 111 THR A CA 1
ATOM 841 C C . THR A 1 111 ? 4.721 0.817 -12.814 1.00 86.38 111 THR A C 1
ATOM 843 O O . THR A 1 111 ? 3.591 1.169 -12.483 1.00 86.38 111 THR A O 1
ATOM 846 N N . LEU A 1 112 ? 5.716 1.699 -12.963 1.00 86.44 112 LEU A N 1
ATOM 847 C CA . LEU A 1 112 ? 5.544 3.130 -12.723 1.00 86.44 112 LEU A CA 1
ATOM 848 C C . LEU A 1 112 ? 4.524 3.756 -13.679 1.00 86.44 112 LEU A C 1
ATOM 850 O O . LEU A 1 112 ? 3.746 4.615 -13.260 1.00 86.44 112 LEU A O 1
ATOM 854 N N . ARG A 1 113 ? 4.520 3.339 -14.951 1.00 90.50 113 ARG A N 1
ATOM 855 C CA . ARG A 1 113 ? 3.517 3.770 -15.927 1.00 90.50 113 ARG A CA 1
ATOM 856 C C . ARG A 1 113 ? 2.123 3.365 -15.460 1.00 90.50 113 ARG A C 1
ATOM 858 O O . ARG A 1 113 ? 1.260 4.229 -15.386 1.00 90.50 113 ARG A O 1
ATOM 865 N N . ASP A 1 114 ? 1.933 2.101 -15.096 1.00 87.88 114 ASP A N 1
ATOM 866 C CA . ASP A 1 114 ? 0.622 1.564 -14.721 1.00 87.88 114 ASP A CA 1
ATOM 867 C C . ASP A 1 114 ? 0.072 2.241 -13.453 1.00 87.88 114 ASP A C 1
ATOM 869 O O . ASP A 1 114 ? -1.096 2.625 -13.409 1.00 87.88 114 ASP A O 1
ATOM 873 N N . ILE A 1 115 ? 0.931 2.486 -12.455 1.00 83.12 115 ILE A N 1
ATOM 874 C CA . ILE A 1 115 ? 0.578 3.264 -11.256 1.00 83.12 115 ILE A CA 1
ATOM 875 C C . ILE A 1 115 ? 0.188 4.698 -11.634 1.00 83.12 115 ILE A C 1
ATOM 877 O O . ILE A 1 115 ? -0.818 5.217 -11.152 1.00 83.12 115 ILE A O 1
ATOM 881 N N . SER A 1 116 ? 0.976 5.351 -12.491 1.00 85.56 116 SER A N 1
ATOM 882 C CA . SER A 1 116 ? 0.719 6.741 -12.879 1.00 85.56 116 SER A CA 1
ATOM 883 C C . SER A 1 116 ? -0.582 6.870 -13.674 1.00 85.56 116 SER A C 1
ATOM 885 O O . SER A 1 116 ? -1.357 7.787 -13.422 1.00 85.56 11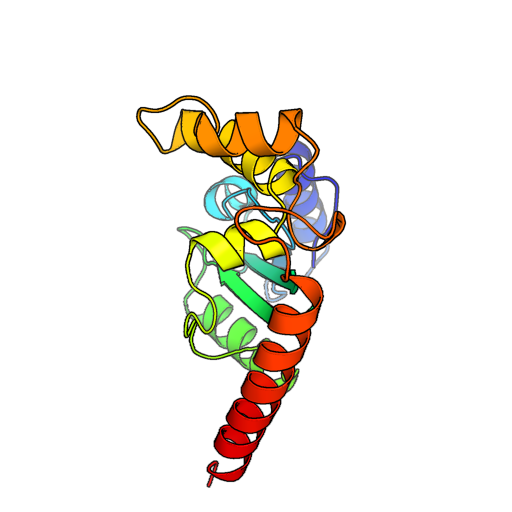6 SER A O 1
ATOM 887 N N . ASP A 1 117 ? -0.857 5.937 -14.586 1.00 86.12 117 ASP A N 1
ATOM 888 C CA . ASP A 1 117 ? -2.094 5.899 -15.374 1.00 86.12 117 ASP A CA 1
ATOM 889 C C . ASP A 1 117 ? -3.330 5.639 -14.497 1.00 86.12 117 ASP A C 1
ATOM 891 O O . ASP A 1 117 ? -4.408 6.156 -14.790 1.00 86.12 117 ASP A O 1
ATOM 895 N N . ALA A 1 118 ? -3.175 4.896 -13.396 1.00 84.44 118 ALA A N 1
ATOM 896 C CA . ALA A 1 118 ? -4.243 4.680 -12.424 1.00 84.44 118 ALA A CA 1
ATOM 897 C C . ALA A 1 118 ? -4.482 5.900 -11.514 1.00 84.44 118 ALA A C 1
ATOM 899 O O . ALA A 1 118 ? -5.629 6.235 -11.228 1.00 84.44 118 ALA A O 1
ATOM 900 N N . LEU A 1 119 ? -3.416 6.566 -11.053 1.00 82.69 119 LEU A N 1
ATOM 901 C CA . LEU A 1 119 ? -3.502 7.594 -10.008 1.00 82.69 119 LEU A CA 1
ATOM 902 C C . LEU A 1 119 ? -3.632 9.029 -10.537 1.00 82.69 119 LEU A C 1
ATOM 904 O O . LEU A 1 119 ? -4.333 9.849 -9.942 1.00 82.69 119 LEU A O 1
ATOM 908 N N . TYR A 1 120 ? -2.954 9.375 -11.635 1.00 85.88 120 TYR A N 1
ATOM 909 C CA . TYR A 1 120 ? -2.895 10.761 -12.119 1.00 85.88 120 TYR A CA 1
ATOM 910 C C . TYR A 1 120 ? -4.261 11.347 -12.499 1.00 85.88 120 TYR A C 1
ATOM 912 O O . TYR A 1 120 ? -4.488 12.513 -12.174 1.00 85.88 120 TYR A O 1
ATOM 920 N N . PRO A 1 121 ? -5.214 10.594 -13.089 1.00 83.94 121 PRO A N 1
ATOM 921 C CA . PRO A 1 121 ? -6.555 11.115 -13.348 1.00 83.94 121 PRO A CA 1
ATOM 922 C C . PRO A 1 121 ? -7.262 11.694 -12.11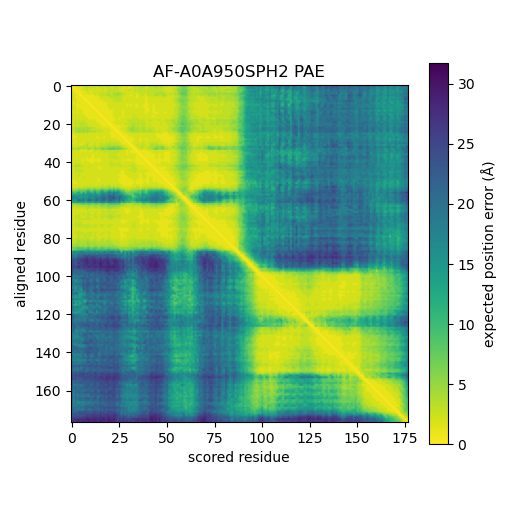0 1.00 83.94 121 PRO A C 1
ATOM 924 O O . PRO A 1 121 ? -8.061 12.622 -12.255 1.00 83.94 121 PRO A O 1
ATOM 927 N N . GLU A 1 122 ? -6.951 11.186 -10.914 1.00 78.62 122 GLU A N 1
ATOM 928 C CA . GLU A 1 122 ? -7.548 11.625 -9.648 1.00 78.62 122 GLU A CA 1
ATOM 929 C C . GLU A 1 122 ? -6.678 12.642 -8.882 1.00 78.62 122 GLU A C 1
ATOM 931 O O . GLU A 1 122 ? -7.216 13.430 -8.106 1.00 78.62 122 GLU A O 1
ATOM 936 N N . LEU A 1 123 ? -5.356 12.664 -9.106 1.00 72.94 123 LEU A N 1
ATOM 937 C CA . LEU A 1 123 ? -4.398 13.411 -8.269 1.00 72.94 123 LEU A CA 1
ATOM 938 C C . LEU A 1 123 ? -3.624 14.529 -8.984 1.00 72.94 123 LEU A C 1
ATOM 940 O O . LEU A 1 123 ? -3.055 15.394 -8.317 1.00 72.94 123 LEU A O 1
ATOM 944 N N . ALA A 1 124 ? -3.571 14.526 -10.316 1.00 76.81 124 ALA A N 1
ATOM 945 C CA . ALA A 1 124 ? -2.749 15.443 -11.099 1.00 76.81 124 ALA A CA 1
ATOM 946 C C . ALA A 1 124 ? -3.544 16.119 -12.228 1.00 76.81 124 ALA A C 1
ATOM 948 O O . ALA A 1 124 ? -4.616 15.676 -12.645 1.00 76.81 124 ALA A O 1
ATOM 949 N N . THR A 1 125 ? -2.997 17.224 -12.743 1.00 79.31 125 THR A N 1
ATOM 950 C CA . THR A 1 125 ? -3.500 17.858 -13.974 1.00 79.31 125 THR A CA 1
ATOM 951 C C . THR A 1 125 ? -3.252 16.961 -15.188 1.00 79.31 125 THR A C 1
ATOM 953 O O . THR A 1 125 ? -4.051 16.935 -16.125 1.00 79.31 125 THR A O 1
ATOM 956 N N . ASP A 1 126 ? -2.153 16.208 -15.157 1.00 78.88 126 ASP A N 1
ATOM 957 C CA . ASP A 1 126 ? -1.842 15.175 -16.134 1.00 78.88 126 AS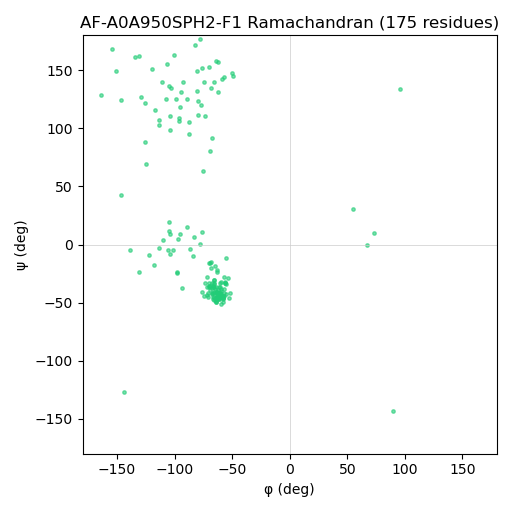P A CA 1
ATOM 958 C C . ASP A 1 126 ? -2.787 13.973 -15.989 1.00 78.88 126 ASP A C 1
ATOM 960 O O . ASP A 1 126 ? -3.333 13.704 -14.923 1.00 78.88 126 ASP A O 1
ATOM 964 N N . ARG A 1 127 ? -3.008 13.243 -17.086 1.00 78.94 127 ARG A N 1
ATOM 965 C CA . ARG A 1 127 ? -3.959 12.112 -17.139 1.00 78.94 127 ARG A CA 1
ATOM 966 C C . ARG A 1 127 ? -3.305 10.752 -17.349 1.00 78.94 127 ARG A C 1
ATOM 968 O O . ARG A 1 127 ? -4.007 9.750 -17.381 1.00 78.94 127 ARG A O 1
ATOM 975 N N . SER A 1 128 ? -1.992 10.725 -17.526 1.00 86.12 128 SER A N 1
ATOM 976 C CA . SER A 1 128 ? -1.224 9.516 -17.804 1.00 86.12 128 SER A CA 1
ATOM 977 C C . SER A 1 128 ? 0.215 9.685 -17.336 1.00 86.12 128 SER A C 1
ATOM 979 O O . SER A 1 128 ? 0.669 10.809 -17.105 1.00 86.12 128 SER A O 1
ATOM 981 N N . ALA A 1 129 ? 0.958 8.584 -17.303 1.00 85.38 129 ALA A N 1
ATOM 982 C CA . ALA A 1 129 ? 2.382 8.558 -17.025 1.00 85.38 129 ALA A CA 1
ATOM 983 C C . ALA A 1 129 ? 3.166 9.571 -17.885 1.00 85.38 129 ALA A C 1
ATOM 985 O O . ALA A 1 129 ? 2.818 9.785 -19.052 1.00 85.38 129 ALA A O 1
ATOM 986 N N . PRO A 1 130 ? 4.265 10.154 -17.374 1.00 87.81 130 PRO A N 1
ATOM 987 C CA . PRO A 1 130 ? 5.095 11.076 -18.144 1.00 87.81 130 PRO A CA 1
ATOM 988 C C . PRO A 1 130 ? 5.623 10.461 -19.448 1.00 87.81 130 PRO A C 1
ATOM 990 O O . PRO A 1 130 ? 6.016 9.293 -19.491 1.00 87.81 130 PRO A O 1
ATOM 993 N N . THR A 1 131 ? 5.730 11.269 -20.508 1.00 90.69 131 THR A N 1
ATOM 994 C CA . THR A 1 131 ? 6.183 10.824 -21.844 1.00 90.69 131 THR A CA 1
ATOM 995 C C . THR A 1 131 ? 7.557 10.152 -21.826 1.00 90.69 131 THR A C 1
ATOM 997 O O . THR A 1 131 ? 7.802 9.209 -22.578 1.00 90.69 131 THR A O 1
ATOM 1000 N N . THR A 1 132 ? 8.450 10.591 -20.937 1.00 90.25 132 THR A N 1
ATOM 1001 C CA . THR A 1 132 ? 9.763 9.971 -20.728 1.00 90.25 132 THR A CA 1
ATOM 1002 C C . THR A 1 132 ? 9.642 8.518 -20.268 1.00 90.25 132 THR A C 1
ATOM 1004 O O . THR A 1 132 ? 10.319 7.657 -20.826 1.00 90.25 132 THR A O 1
ATOM 1007 N N . VAL A 1 133 ? 8.760 8.236 -19.303 1.00 89.69 133 VAL A N 1
ATOM 1008 C CA . VAL A 1 133 ? 8.5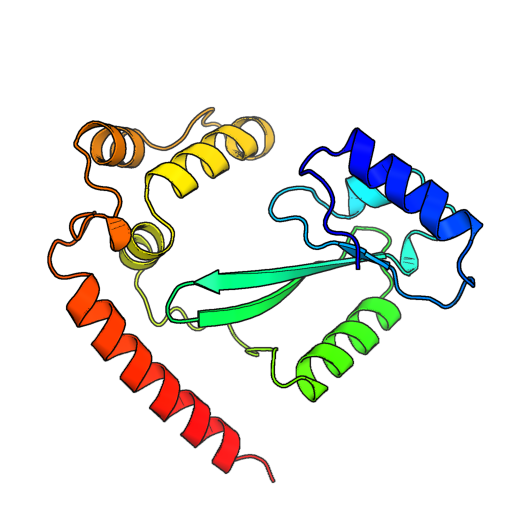18 6.880 -18.782 1.00 89.69 133 VAL A CA 1
ATOM 1009 C C . VAL A 1 133 ? 7.883 6.015 -19.867 1.00 89.69 133 VAL A C 1
ATOM 1011 O O . VAL A 1 133 ? 8.366 4.921 -20.139 1.00 89.69 133 VAL A O 1
ATOM 1014 N N . GLN A 1 134 ? 6.878 6.539 -20.577 1.00 90.94 134 GLN A N 1
ATOM 1015 C CA . GLN A 1 134 ? 6.246 5.825 -21.693 1.00 90.94 134 GLN A CA 1
ATOM 1016 C C . GLN A 1 134 ? 7.255 5.437 -22.786 1.00 90.94 134 GLN A C 1
ATOM 1018 O O . GLN A 1 134 ? 7.209 4.320 -23.304 1.00 90.94 134 GLN A O 1
ATOM 1023 N N . ARG A 1 135 ? 8.191 6.336 -23.125 1.00 93.94 135 ARG A N 1
ATOM 1024 C CA . ARG A 1 135 ? 9.250 6.062 -24.105 1.00 93.94 135 ARG A CA 1
ATOM 1025 C C . ARG A 1 135 ? 10.188 4.957 -23.630 1.00 93.94 135 ARG A C 1
ATOM 1027 O O . ARG A 1 135 ? 10.476 4.059 -24.409 1.00 93.94 135 ARG A O 1
ATOM 1034 N N . LEU A 1 136 ? 10.634 5.007 -22.376 1.00 92.06 136 LEU A N 1
ATOM 1035 C CA . LEU A 1 136 ? 11.511 3.979 -21.810 1.00 92.06 136 LEU A CA 1
ATOM 1036 C C . LEU A 1 136 ? 10.850 2.596 -21.860 1.00 92.06 136 LEU A C 1
ATOM 1038 O O . LEU A 1 136 ? 11.462 1.648 -22.348 1.00 92.06 136 LEU A O 1
ATOM 1042 N N . VAL A 1 137 ? 9.569 2.516 -21.486 1.00 93.94 137 VAL A N 1
ATOM 1043 C CA . VAL A 1 137 ? 8.788 1.275 -21.580 1.00 93.94 137 VAL A CA 1
ATOM 1044 C C . VAL A 1 137 ? 8.678 0.781 -23.019 1.00 93.94 137 VAL A C 1
ATOM 1046 O O . VAL A 1 137 ? 8.915 -0.396 -23.287 1.00 93.94 137 VAL A O 1
ATOM 1049 N N . ARG A 1 138 ? 8.356 1.674 -23.962 1.00 95.12 138 ARG A N 1
ATOM 1050 C CA . ARG A 1 138 ? 8.263 1.334 -25.388 1.00 95.12 138 ARG A CA 1
ATOM 1051 C C . ARG A 1 138 ? 9.588 0.807 -25.942 1.00 95.12 138 ARG A C 1
ATOM 1053 O O . ARG A 1 138 ? 9.584 -0.110 -26.754 1.00 95.12 138 ARG A O 1
ATOM 1060 N N . ASP A 1 139 ? 10.698 1.384 -25.502 1.00 95.06 139 ASP A N 1
ATOM 1061 C CA . ASP A 1 139 ? 12.040 1.025 -25.953 1.00 95.06 139 ASP A CA 1
ATOM 1062 C C . ASP A 1 139 ? 12.601 -0.202 -25.187 1.00 95.06 139 ASP A C 1
ATOM 1064 O O . ASP A 1 139 ? 13.763 -0.562 -25.362 1.00 95.06 139 ASP A O 1
ATOM 1068 N N . GLY A 1 140 ? 11.793 -0.862 -24.341 1.00 92.56 140 GLY A N 1
ATOM 1069 C CA . GLY A 1 140 ? 12.173 -2.068 -23.591 1.00 92.56 140 GLY A CA 1
ATOM 1070 C C . GLY A 1 140 ? 13.140 -1.816 -22.431 1.00 92.56 140 GLY A C 1
ATOM 1071 O O . GLY A 1 140 ? 13.660 -2.762 -21.842 1.00 92.56 140 GLY A O 1
ATOM 1072 N N . ARG A 1 141 ? 13.377 -0.547 -22.089 1.00 92.94 141 ARG A N 1
ATOM 1073 C CA . ARG A 1 141 ? 14.195 -0.135 -20.950 1.00 92.94 141 ARG A CA 1
ATOM 1074 C C . ARG A 1 141 ? 13.275 -0.075 -19.744 1.00 92.94 141 ARG A C 1
ATOM 1076 O O . ARG A 1 141 ? 12.553 0.895 -19.566 1.00 92.94 141 ARG A O 1
ATOM 1083 N N . LEU A 1 142 ? 13.224 -1.150 -18.973 1.00 90.81 142 LEU A N 1
ATOM 1084 C CA . LEU A 1 142 ? 12.322 -1.333 -17.839 1.00 90.81 142 LEU A CA 1
ATOM 1085 C C . LEU A 1 142 ? 13.031 -1.185 -16.488 1.00 90.81 142 LEU A C 1
ATOM 1087 O O . LEU A 1 142 ? 12.438 -1.526 -15.469 1.00 90.81 142 LEU A O 1
ATOM 1091 N N . GLY A 1 143 ? 14.269 -0.684 -16.471 1.00 87.94 143 GLY A N 1
ATOM 1092 C CA . GLY A 1 143 ? 15.066 -0.522 -15.259 1.00 87.94 143 GLY A CA 1
ATOM 1093 C C . GLY A 1 143 ? 15.903 -1.760 -14.942 1.00 87.94 143 GLY A C 1
ATOM 1094 O O . GLY A 1 143 ? 16.404 -2.425 -15.851 1.00 87.94 143 GLY A O 1
ATOM 1095 N N . VAL A 1 144 ? 16.051 -2.073 -13.653 1.00 85.06 144 VAL A N 1
ATOM 1096 C CA . VAL A 1 144 ? 16.885 -3.178 -13.133 1.00 85.06 144 VAL A CA 1
ATOM 1097 C C . VAL A 1 144 ? 16.538 -4.503 -13.817 1.00 85.06 144 VAL A C 1
ATOM 1099 O O . VAL A 1 144 ? 17.402 -5.192 -14.342 1.00 85.06 144 VAL A O 1
ATOM 1102 N N . LYS A 1 145 ? 15.244 -4.818 -13.948 1.00 83.19 145 LYS A N 1
ATOM 1103 C CA . LYS A 1 145 ? 14.791 -6.101 -14.513 1.00 83.19 145 LYS A CA 1
ATOM 1104 C C . LYS A 1 145 ? 15.144 -6.333 -15.987 1.00 83.19 145 LYS A C 1
ATOM 1106 O O . LYS A 1 145 ? 15.087 -7.470 -16.446 1.00 83.19 145 LYS A O 1
ATOM 1111 N N . SER A 1 146 ? 15.468 -5.280 -16.735 1.00 87.19 146 SER A N 1
ATOM 1112 C CA . SER A 1 146 ? 15.960 -5.374 -18.116 1.00 87.19 146 SER A CA 1
ATOM 1113 C C . SER A 1 146 ? 17.439 -4.997 -18.238 1.00 87.19 146 SER A C 1
ATOM 1115 O O . SER A 1 146 ? 17.945 -4.897 -19.355 1.00 87.19 146 SER A O 1
ATOM 1117 N N . GLY A 1 147 ? 18.119 -4.722 -17.120 1.00 84.19 147 GLY A N 1
ATOM 1118 C CA . GLY A 1 147 ? 19.487 -4.204 -17.054 1.00 84.19 147 GLY A CA 1
ATOM 1119 C C . GLY A 1 147 ? 19.663 -2.772 -17.577 1.00 84.19 147 GLY A C 1
ATOM 1120 O O . GLY A 1 147 ? 20.771 -2.260 -17.566 1.00 84.19 147 GLY A O 1
ATOM 1121 N N . HIS A 1 148 ? 18.597 -2.121 -18.053 1.00 87.50 148 HIS A N 1
ATOM 1122 C CA . HIS A 1 148 ? 18.663 -0.835 -18.757 1.00 87.50 148 HIS A CA 1
ATOM 1123 C C . HIS A 1 148 ? 17.406 -0.008 -18.440 1.00 87.50 148 HIS A C 1
ATOM 1125 O O . HIS A 1 148 ? 16.289 -0.476 -18.670 1.00 87.50 148 HIS A O 1
ATOM 1131 N N . GLY A 1 149 ? 17.574 1.215 -17.933 1.00 88.62 149 GLY A N 1
ATOM 1132 C CA . GLY A 1 149 ? 16.507 2.150 -17.538 1.00 88.62 149 GLY A CA 1
ATOM 1133 C C . GLY A 1 149 ? 16.892 3.596 -17.845 1.00 88.62 149 GLY A C 1
ATOM 1134 O O . GLY A 1 149 ? 17.298 3.905 -18.965 1.00 88.62 149 GLY A O 1
ATOM 1135 N N . PHE A 1 150 ? 16.827 4.495 -16.865 1.00 87.19 150 PHE A N 1
ATOM 1136 C CA . PHE A 1 150 ? 17.598 5.740 -16.938 1.00 87.19 150 PHE A CA 1
ATOM 1137 C C . PHE A 1 150 ? 19.110 5.476 -16.889 1.00 87.19 150 PHE A C 1
ATOM 1139 O O . PHE A 1 150 ? 19.872 6.216 -17.517 1.00 87.19 150 PHE A O 1
ATOM 1146 N N . TYR A 1 151 ? 19.523 4.407 -16.205 1.00 84.94 151 TYR A N 1
ATOM 1147 C CA . TYR A 1 151 ? 20.906 3.941 -16.111 1.00 84.94 151 TYR A CA 1
ATOM 1148 C C . TYR A 1 151 ? 21.051 2.511 -16.668 1.00 84.94 151 TYR A C 1
ATOM 1150 O O . TYR A 1 151 ? 20.103 1.724 -16.643 1.00 84.94 151 TYR A O 1
ATOM 1158 N N . ASP A 1 152 ? 22.234 2.176 -17.189 1.00 82.12 152 ASP A N 1
ATOM 1159 C CA . ASP A 1 152 ? 22.527 0.866 -17.809 1.00 82.12 152 ASP A CA 1
ATOM 1160 C C . ASP A 1 152 ? 23.369 -0.056 -16.897 1.00 82.12 152 ASP A C 1
ATOM 1162 O O . ASP A 1 152 ? 23.564 -1.229 -17.187 1.00 82.12 152 ASP A O 1
ATOM 1166 N N . ASP A 1 153 ? 23.872 0.457 -15.771 1.00 69.69 153 ASP A N 1
ATOM 1167 C CA . ASP A 1 153 ? 24.692 -0.258 -14.778 1.00 69.69 153 ASP A CA 1
ATOM 1168 C C . ASP A 1 153 ? 23.903 -0.613 -13.506 1.00 69.69 153 ASP A C 1
ATOM 1170 O O . ASP A 1 153 ? 24.474 -0.862 -12.438 1.00 69.69 153 ASP A O 1
ATOM 1174 N N . ASN A 1 154 ? 22.573 -0.610 -13.612 1.00 67.25 154 ASN A N 1
ATOM 1175 C CA . ASN A 1 154 ? 21.685 -0.638 -12.461 1.00 67.25 154 ASN A CA 1
ATOM 1176 C C . ASN A 1 154 ? 21.915 -1.839 -11.547 1.00 67.25 154 ASN A C 1
ATOM 1178 O O . ASN A 1 154 ? 22.008 -1.624 -10.348 1.00 67.25 154 ASN A O 1
ATOM 1182 N N . ASP A 1 155 ? 22.083 -3.056 -12.073 1.00 70.44 155 ASP A N 1
ATOM 1183 C CA . ASP A 1 155 ? 22.267 -4.267 -11.253 1.00 70.44 155 ASP A CA 1
ATOM 1184 C C . ASP A 1 155 ? 23.488 -4.179 -10.322 1.00 70.44 155 ASP A C 1
ATOM 1186 O O . ASP A 1 155 ? 23.399 -4.486 -9.130 1.00 70.44 155 ASP A O 1
ATOM 1190 N N . GLN A 1 156 ? 24.633 -3.720 -10.840 1.00 71.62 156 GLN A N 1
ATOM 1191 C CA . GLN A 1 156 ? 25.852 -3.563 -10.037 1.00 71.62 156 GLN A CA 1
ATOM 1192 C C . GLN A 1 156 ? 25.688 -2.470 -8.983 1.00 71.62 156 GLN A C 1
ATOM 1194 O O . GLN A 1 156 ? 26.087 -2.639 -7.829 1.00 71.62 156 GLN A O 1
ATOM 1199 N N . ARG A 1 157 ? 25.061 -1.360 -9.364 1.00 67.88 157 ARG A N 1
ATOM 1200 C CA . ARG A 1 157 ? 24.870 -0.206 -8.488 1.00 67.88 157 ARG A CA 1
ATOM 1201 C C . ARG A 1 157 ? 23.843 -0.468 -7.384 1.00 67.88 157 ARG A C 1
ATOM 1203 O O . ARG A 1 157 ? 24.023 -0.031 -6.251 1.00 67.88 157 ARG A O 1
ATOM 1210 N N . VAL A 1 158 ? 22.799 -1.226 -7.709 1.00 68.38 158 VAL A N 1
ATOM 1211 C CA . VAL A 1 158 ? 21.797 -1.800 -6.800 1.00 68.38 158 VAL A CA 1
ATOM 1212 C C . VAL A 1 158 ? 22.488 -2.688 -5.767 1.00 68.38 158 VAL A C 1
ATOM 1214 O O . VAL A 1 158 ? 22.307 -2.480 -4.569 1.00 68.38 158 VAL A O 1
ATOM 1217 N N . ALA A 1 159 ? 23.358 -3.605 -6.199 1.00 68.94 159 ALA A N 1
ATOM 1218 C CA . ALA A 1 159 ? 24.118 -4.456 -5.285 1.00 68.94 159 ALA A CA 1
ATOM 1219 C C . ALA A 1 159 ? 25.036 -3.650 -4.341 1.00 68.94 159 ALA A C 1
ATOM 1221 O O . ALA A 1 159 ? 25.077 -3.920 -3.137 1.00 68.94 159 ALA A O 1
ATOM 1222 N N . GLU A 1 160 ? 25.734 -2.634 -4.856 1.00 72.56 160 GLU A N 1
ATOM 1223 C CA . GLU A 1 160 ? 26.609 -1.771 -4.054 1.00 72.56 160 GLU A CA 1
ATOM 1224 C C . GLU A 1 160 ? 25.826 -0.965 -3.006 1.00 72.56 160 GLU A C 1
ATOM 1226 O O . GLU A 1 160 ? 26.198 -0.932 -1.830 1.00 72.56 160 GLU A O 1
ATOM 1231 N N . LEU A 1 161 ? 24.716 -0.337 -3.402 1.00 68.38 161 LEU A N 1
ATOM 1232 C CA . LEU A 1 161 ? 23.906 0.486 -2.502 1.00 68.38 161 LEU A CA 1
ATOM 1233 C C . LEU A 1 161 ? 23.229 -0.348 -1.413 1.00 68.38 161 LEU A C 1
ATOM 1235 O O . LEU A 1 161 ? 23.183 0.090 -0.266 1.00 68.38 161 LEU A O 1
ATOM 1239 N N . THR A 1 162 ? 22.807 -1.571 -1.725 1.00 64.38 162 THR A N 1
ATOM 1240 C CA . THR A 1 162 ? 22.293 -2.531 -0.731 1.00 64.38 162 THR A CA 1
ATOM 1241 C C . THR A 1 162 ? 23.336 -2.920 0.280 1.00 64.38 162 THR A C 1
ATOM 1243 O O . THR A 1 162 ? 23.053 -2.955 1.475 1.00 64.38 162 THR A O 1
ATOM 1246 N N . HIS A 1 163 ? 24.561 -3.174 -0.179 1.00 67.19 163 HIS A N 1
ATOM 1247 C CA . HIS A 1 163 ? 25.655 -3.470 0.728 1.00 67.19 163 HIS A CA 1
ATOM 1248 C C . HIS A 1 163 ? 25.898 -2.305 1.699 1.00 67.19 163 HIS A C 1
ATOM 1250 O O . HIS A 1 163 ? 26.045 -2.525 2.900 1.00 67.19 163 HIS A O 1
ATOM 1256 N N . ARG A 1 164 ? 25.861 -1.058 1.209 1.00 67.19 164 ARG A N 1
ATOM 1257 C CA . ARG A 1 164 ? 25.996 0.142 2.054 1.00 67.19 164 ARG A CA 1
ATOM 1258 C C . ARG A 1 164 ? 24.809 0.333 3.004 1.00 67.19 164 ARG A C 1
ATOM 1260 O O . ARG A 1 164 ? 25.029 0.641 4.169 1.00 67.19 164 ARG A O 1
ATOM 1267 N N . LEU A 1 165 ? 23.577 0.114 2.541 1.00 64.00 165 LEU A N 1
ATOM 1268 C CA . LEU A 1 165 ? 22.361 0.144 3.366 1.00 64.00 165 LEU A CA 1
ATOM 1269 C C . LEU A 1 165 ? 22.434 -0.858 4.512 1.00 64.00 165 LEU A C 1
ATOM 1271 O O 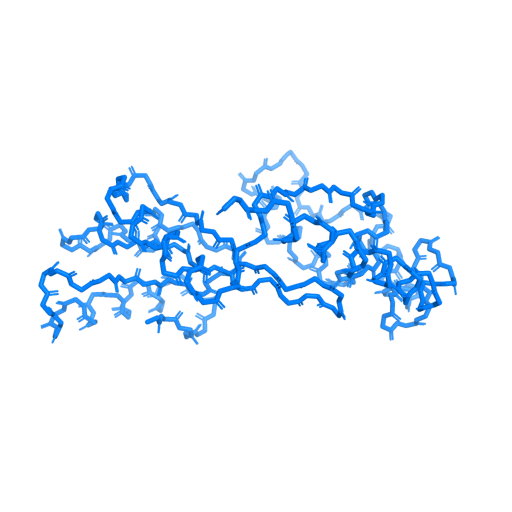. LEU A 1 165 ? 22.167 -0.497 5.651 1.00 64.00 165 LEU A O 1
ATOM 1275 N N . TYR A 1 166 ? 22.857 -2.087 4.220 1.00 63.22 166 TYR A N 1
ATOM 1276 C CA . TYR A 1 166 ? 23.033 -3.125 5.227 1.00 63.22 166 TYR A CA 1
ATOM 1277 C C . TYR A 1 166 ? 24.071 -2.725 6.284 1.00 63.22 166 TYR A C 1
ATOM 1279 O O . TYR A 1 166 ? 23.841 -2.915 7.475 1.00 63.22 166 TYR A O 1
ATOM 1287 N N . GLN A 1 167 ? 25.193 -2.125 5.872 1.00 66.00 167 GLN A N 1
ATOM 1288 C CA . GLN A 1 167 ? 26.198 -1.613 6.810 1.00 66.00 167 GLN A CA 1
ATOM 1289 C C . GLN A 1 167 ? 25.654 -0.481 7.693 1.00 66.00 167 GLN A C 1
ATOM 1291 O O . GLN A 1 167 ? 25.921 -0.471 8.891 1.00 66.00 167 GLN A O 1
ATOM 1296 N N . ILE A 1 168 ? 24.884 0.449 7.117 1.00 65.94 168 ILE A N 1
ATOM 1297 C CA . ILE A 1 168 ? 24.272 1.563 7.857 1.00 65.94 168 ILE A CA 1
ATOM 1298 C C . ILE A 1 168 ? 23.217 1.048 8.838 1.00 65.94 168 ILE A C 1
ATOM 1300 O O . ILE A 1 168 ? 23.242 1.439 9.997 1.00 65.94 168 ILE A O 1
ATOM 1304 N N . ALA A 1 169 ? 22.323 0.158 8.399 1.00 62.03 169 ALA A N 1
ATOM 1305 C CA . ALA A 1 169 ? 21.287 -0.425 9.248 1.00 62.03 169 ALA A CA 1
ATOM 1306 C C . ALA A 1 169 ? 21.899 -1.137 10.463 1.00 62.03 169 ALA A C 1
ATOM 1308 O O . ALA A 1 169 ? 21.507 -0.860 11.589 1.00 62.03 169 ALA A O 1
ATOM 1309 N N . ARG A 1 170 ? 22.948 -1.946 10.253 1.00 62.34 170 ARG A N 1
ATOM 1310 C CA . ARG A 1 170 ? 23.678 -2.587 11.358 1.00 62.34 170 ARG A CA 1
ATOM 1311 C C . ARG A 1 170 ? 24.301 -1.593 12.331 1.00 62.34 170 ARG A C 1
ATOM 1313 O O . ARG A 1 170 ? 24.246 -1.819 13.530 1.00 62.34 170 ARG A O 1
ATOM 1320 N N . ALA A 1 171 ? 24.896 -0.515 11.824 1.00 66.94 171 ALA A N 1
ATOM 1321 C CA . ALA A 1 171 ? 25.485 0.509 12.681 1.00 66.94 171 ALA A CA 1
ATOM 1322 C C . ALA A 1 171 ? 24.426 1.253 13.514 1.00 66.94 171 ALA A C 1
ATOM 1324 O O . ALA A 1 171 ? 24.709 1.643 14.638 1.00 66.94 171 ALA A O 1
ATOM 1325 N N . LEU A 1 172 ? 23.214 1.433 12.977 1.00 62.84 172 LEU A N 1
ATOM 1326 C CA . LEU A 1 172 ? 22.092 2.039 13.699 1.00 62.84 172 LEU A CA 1
ATOM 1327 C C . LEU A 1 172 ? 21.491 1.094 14.752 1.00 62.84 172 LEU A C 1
ATOM 1329 O O . LEU A 1 172 ? 21.050 1.567 15.797 1.00 62.84 172 LEU A O 1
ATOM 1333 N N . ASP A 1 173 ? 21.497 -0.217 14.502 1.00 60.25 173 ASP A N 1
ATOM 1334 C CA . ASP A 1 173 ? 21.051 -1.223 15.474 1.00 60.25 173 ASP A CA 1
ATOM 1335 C C . ASP A 1 173 ? 22.029 -1.352 16.659 1.00 60.25 173 ASP A C 1
ATOM 1337 O O . ASP A 1 173 ? 21.590 -1.500 17.800 1.00 60.25 173 ASP A O 1
ATOM 1341 N N . ASP A 1 174 ? 23.341 -1.239 16.411 1.00 53.97 174 ASP A N 1
ATOM 1342 C CA . ASP A 1 174 ? 24.394 -1.329 17.440 1.00 53.97 174 ASP A CA 1
ATOM 1343 C C . ASP A 1 174 ? 24.429 -0.111 18.402 1.00 53.97 174 ASP A C 1
ATOM 1345 O O . ASP A 1 174 ? 25.019 -0.204 19.478 1.00 53.97 174 ASP A O 1
ATOM 1349 N N . ASP A 1 175 ? 23.774 1.007 18.054 1.00 47.97 175 ASP A N 1
ATOM 1350 C CA . ASP A 1 175 ? 23.678 2.239 18.866 1.00 47.97 175 ASP A CA 1
ATOM 1351 C C . ASP A 1 175 ? 22.394 2.312 19.733 1.00 47.97 175 ASP A C 1
ATOM 1353 O O . ASP A 1 175 ? 22.094 3.347 20.341 1.00 47.97 175 ASP A O 1
ATOM 1357 N N . SER A 1 176 ? 21.620 1.223 19.820 1.00 37.97 176 SER A N 1
ATOM 1358 C CA . SER A 1 176 ? 20.454 1.143 20.713 1.00 37.97 176 SER A CA 1
ATOM 1359 C C . SER A 1 176 ? 20.888 0.837 22.164 1.00 37.97 176 SER A C 1
ATOM 1361 O O . SER A 1 176 ? 21.574 -0.164 22.376 1.00 37.97 176 SER A O 1
ATOM 1363 N N . PRO A 1 177 ? 20.534 1.676 23.163 1.00 43.09 177 PRO A N 1
ATOM 1364 C CA . PRO A 1 177 ? 20.949 1.512 24.563 1.00 43.09 177 PRO A CA 1
ATOM 1365 C C . PRO A 1 177 ? 20.348 0.291 25.273 1.00 43.09 177 PRO A C 1
ATOM 1367 O O . PRO A 1 177 ? 19.219 -0.120 24.917 1.00 43.09 177 P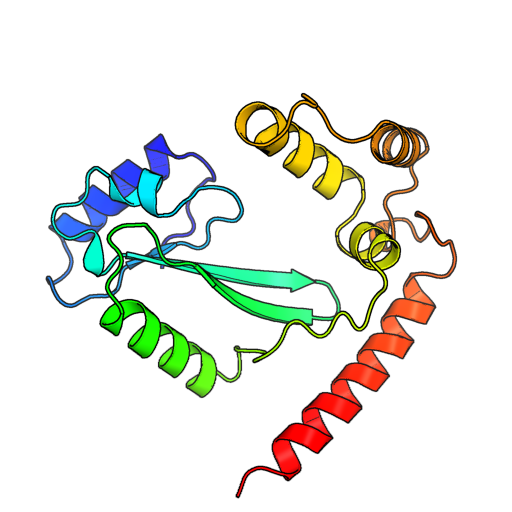RO A O 1
#

Solvent-accessible surface area (backbone atoms only — not comparable to full-atom values): 9980 Å² total; per-residue (Å²): 114,48,78,72,72,100,41,68,70,62,46,30,48,50,50,44,58,48,58,75,76,49,65,96,85,60,71,43,34,30,50,58,89,84,68,58,39,46,69,42,35,68,80,41,96,68,33,35,43,32,33,29,48,26,72,44,78,51,104,73,46,74,33,51,47,79,46,76,19,88,59,31,36,70,63,48,51,50,55,49,52,50,53,32,48,77,66,73,35,54,65,95,64,92,69,77,89,52,56,74,67,53,47,42,18,66,70,16,27,55,56,52,34,55,51,29,44,68,44,22,65,81,76,45,94,51,63,48,45,56,69,70,45,54,50,34,38,72,71,62,25,28,5,42,91,57,42,24,40,92,50,67,60,37,60,63,52,52,54,52,51,38,53,51,49,53,53,49,52,52,56,58,60,74,69,60,131

Nearest PDB structures (foldseek):
  1wdl-assembly1_B  TM=7.016E-01  e=2.972E-08  Pseudomonas fragi
  3zwb-assembly1_A  TM=5.952E-01  e=1.091E-06  Rattus norvegicus
  3zwc-assembly2_B  TM=6.472E-01  e=6.209E-06  Rattus norvegicus
  6zic-assembly2_BBB  TM=6.480E-01  e=8.471E-06  Rattus norvegicus
  3f3s-assembly1_A  TM=5.408E-01  e=9.591E-06  Homo sapiens

pLDDT: mean 80.77, std 15.27, range [35.59, 97.31]

Mean predicted aligned error: 12.08 Å

Sequence (177 aa):
MECVIEDAAVKSACYREIEAVVGDEVLLWSATSNLPMTRLAAGMAHPERAVVVHPVQTQLIIFVEVVAGERTSEETVTITMRLCDDAQTTLRAFVPVFGPLQMTDLIGHDTLRDISDALYPELATDRSAPTTVQRLVRDGRLGVKSGHGFYDDNDQRVAELTHRLYQIARALDDDSP

Secondary structure (DSSP, 8-state):
-B---S-HHHHHHHHHHHHTTS-TT--EEE--SSS-HHHHTTT-S-GGGEEEEEEEE-SS-EEEEEEE-TT--HHHHHHHHHHHHHTT---S----SS-HHHHHHHH-HHHHHHHHHHHHHHHSS--SS-HHHHHHHHTT--BGGGTBSS-S-HHHHHHHHHHHHHHHHHHHHTT--